Protein AF-0000000085000271 (afdb_homodimer)

Structure (mmCIF, N/CA/C/O backbone):
data_AF-0000000085000271-model_v1
#
loop_
_entity.id
_entity.type
_entity.pdbx_description
1 polymer 'Nitroreductase domain-containing protein'
#
loop_
_atom_site.group_PDB
_atom_site.id
_atom_site.type_symbol
_atom_site.label_atom_id
_atom_site.label_alt_id
_atom_site.label_comp_id
_atom_site.label_asym_id
_atom_site.label_entity_id
_atom_site.label_seq_id
_atom_site.pdbx_PDB_ins_code
_atom_site.Cartn_x
_atom_site.Cartn_y
_atom_site.Cartn_z
_atom_site.occupancy
_atom_site.B_iso_or_equiv
_atom_site.auth_seq_id
_atom_site.auth_comp_id
_atom_site.auth_asym_id
_atom_site.auth_atom_id
_atom_site.pdbx_PDB_model_num
ATOM 1 N N . MET A 1 1 ? -2.078 -5.023 19.906 1 96.06 1 MET A N 1
ATOM 2 C CA . MET A 1 1 ? -3.238 -5.473 19.141 1 96.06 1 MET A CA 1
ATOM 3 C C . MET A 1 1 ? -2.84 -6.52 18.109 1 96.06 1 MET A C 1
ATOM 5 O O . MET A 1 1 ? -1.79 -6.406 17.469 1 96.06 1 MET A O 1
ATOM 9 N N . GLU A 1 2 ? -3.699 -7.488 17.891 1 97.56 2 GLU A N 1
ATOM 10 C CA . GLU A 1 2 ? -3.424 -8.5 16.859 1 97.56 2 GLU A CA 1
ATOM 11 C C . GLU A 1 2 ? -3.604 -7.93 15.461 1 97.56 2 GLU A C 1
ATOM 13 O O . GLU A 1 2 ? -4.457 -7.066 15.242 1 97.56 2 GLU A O 1
ATOM 18 N N . ILE A 1 3 ? -2.822 -8.453 14.523 1 97.56 3 ILE A N 1
ATOM 19 C CA . ILE A 1 3 ? -2.801 -7.93 13.164 1 97.56 3 ILE A CA 1
ATOM 20 C C . ILE A 1 3 ? -4.188 -8.062 12.531 1 97.56 3 ILE A C 1
ATOM 22 O O . ILE A 1 3 ? -4.66 -7.141 11.867 1 97.56 3 ILE A O 1
ATOM 26 N N . ALA A 1 4 ? -4.879 -9.227 12.672 1 97.06 4 ALA A N 1
ATOM 27 C CA . ALA A 1 4 ? -6.211 -9.406 12.102 1 97.06 4 ALA A CA 1
ATOM 28 C C . ALA A 1 4 ? -7.188 -8.367 12.648 1 97.06 4 ALA A C 1
ATOM 30 O O . ALA A 1 4 ? -8.016 -7.836 11.906 1 97.06 4 ALA A O 1
ATOM 31 N N . GLN A 1 5 ? -7.074 -8.086 13.883 1 97.31 5 GLN A N 1
ATOM 32 C CA . GLN A 1 5 ? -7.918 -7.074 14.516 1 97.31 5 GLN A CA 1
ATOM 33 C C . GLN A 1 5 ? -7.598 -5.68 13.984 1 97.31 5 GLN A C 1
ATOM 35 O O . GLN A 1 5 ? -8.5 -4.891 13.711 1 97.31 5 GLN A O 1
ATOM 40 N N . ALA A 1 6 ? -6.316 -5.359 13.891 1 97.81 6 ALA A N 1
ATOM 41 C CA . ALA A 1 6 ? -5.891 -4.051 13.406 1 97.81 6 ALA A CA 1
ATOM 42 C C . ALA A 1 6 ? -6.398 -3.799 11.992 1 97.81 6 ALA A C 1
ATOM 44 O O . ALA A 1 6 ? -6.918 -2.719 11.695 1 97.81 6 ALA A O 1
ATOM 45 N N . ILE A 1 7 ? -6.266 -4.812 11.109 1 98 7 ILE A N 1
ATOM 46 C CA . ILE A 1 7 ? -6.676 -4.699 9.711 1 98 7 ILE A CA 1
ATOM 47 C C . ILE A 1 7 ? -8.188 -4.477 9.641 1 98 7 ILE A C 1
ATOM 49 O O . ILE A 1 7 ? -8.656 -3.645 8.859 1 98 7 ILE A O 1
ATOM 53 N N . LYS A 1 8 ? -8.93 -5.145 10.43 1 95.62 8 LYS A N 1
ATOM 54 C CA . LYS A 1 8 ? -10.383 -5.016 10.43 1 95.62 8 LYS A CA 1
ATOM 55 C C . LYS A 1 8 ? -10.812 -3.678 11.031 1 95.62 8 LYS A C 1
ATOM 57 O O . LYS A 1 8 ? -11.789 -3.076 10.57 1 95.62 8 LYS A O 1
ATOM 62 N N . LYS A 1 9 ? -10.094 -3.225 12.008 1 95.69 9 LYS A N 1
ATOM 63 C CA . LYS A 1 9 ? -10.461 -2.029 12.758 1 95.69 9 LYS A CA 1
ATOM 64 C C . LYS A 1 9 ? -10.078 -0.763 12 1 95.69 9 LYS A C 1
ATOM 66 O O . LYS A 1 9 ? -10.734 0.273 12.141 1 95.69 9 LYS A O 1
ATOM 71 N N . ARG A 1 10 ? -9 -0.787 11.234 1 96.5 10 ARG A N 1
ATOM 72 C CA . ARG A 1 10 ? -8.531 0.4 10.531 1 96.5 10 ARG A CA 1
ATOM 73 C C . ARG A 1 10 ? -9.57 0.896 9.531 1 96.5 10 ARG A C 1
ATOM 75 O O . ARG A 1 10 ? -9.891 0.2 8.562 1 96.5 10 ARG A O 1
ATOM 82 N N . ARG A 1 11 ? -10.078 2.039 9.75 1 96.12 11 ARG A N 1
ATOM 83 C CA . ARG A 1 11 ? -10.992 2.773 8.883 1 96.12 11 ARG A CA 1
ATOM 84 C C . ARG A 1 11 ? -10.633 4.254 8.836 1 96.12 11 ARG A C 1
ATOM 86 O O . ARG A 1 11 ? -10.094 4.797 9.805 1 96.12 11 ARG A O 1
ATOM 93 N N . THR A 1 12 ? -10.945 4.824 7.703 1 96.88 12 THR A N 1
ATOM 94 C CA . THR A 1 12 ? -10.664 6.25 7.566 1 96.88 12 THR A CA 1
ATOM 95 C C . THR A 1 12 ? -11.531 7.062 8.531 1 96.88 12 THR A C 1
ATOM 97 O O . THR A 1 12 ? -12.742 6.875 8.594 1 96.88 12 THR A O 1
ATOM 100 N N . ILE A 1 13 ? -10.898 7.906 9.312 1 95.69 13 ILE A N 1
ATOM 101 C CA . ILE A 1 13 ? -11.578 8.867 10.18 1 95.69 13 ILE A CA 1
ATOM 102 C C . ILE A 1 13 ? -11.805 10.172 9.422 1 95.69 13 ILE A C 1
ATOM 104 O O . ILE A 1 13 ? -10.875 10.719 8.82 1 95.69 13 ILE A O 1
ATOM 108 N N . HIS A 1 14 ? -13 10.711 9.492 1 94 14 HIS A N 1
ATOM 109 C CA . HIS A 1 14 ? -13.312 11.891 8.703 1 94 14 HIS A CA 1
ATOM 110 C C . HIS A 1 14 ? -13.492 13.117 9.594 1 94 14 HIS A C 1
ATOM 112 O O . HIS A 1 14 ? -13.336 14.25 9.133 1 94 14 HIS A O 1
ATOM 118 N N . ILE A 1 15 ? -13.883 12.859 10.828 1 95.5 15 ILE A N 1
ATOM 119 C CA . ILE A 1 15 ? -14.102 13.938 11.789 1 95.5 15 ILE A CA 1
ATOM 120 C C . ILE A 1 15 ? -13.188 13.75 12.992 1 95.5 15 ILE A C 1
ATOM 122 O O . ILE A 1 15 ? -13.32 12.766 13.734 1 95.5 15 ILE A O 1
ATOM 126 N N . PHE A 1 16 ? -12.328 14.711 13.242 1 97.31 16 PHE A N 1
ATOM 127 C CA . PHE A 1 16 ? -11.328 14.609 14.297 1 97.31 16 PHE A CA 1
ATOM 128 C C . PHE A 1 16 ? -11.688 15.508 15.477 1 97.31 16 PHE A C 1
ATOM 130 O O . PHE A 1 16 ? -12.273 16.578 15.289 1 97.31 16 PHE A O 1
ATOM 137 N N . SER A 1 17 ? -11.406 15 16.641 1 96.44 17 SER A N 1
ATOM 138 C CA . SER A 1 17 ? -11.383 15.891 17.797 1 96.44 17 SER A CA 1
ATOM 139 C C . SER A 1 17 ? -10.086 16.688 17.844 1 96.44 17 SER A C 1
ATOM 141 O O . SER A 1 17 ? -9.18 16.469 17.047 1 96.44 17 SER A O 1
ATOM 143 N N . ASN A 1 18 ? -10.016 17.594 18.797 1 95.75 18 ASN A N 1
ATOM 144 C CA . ASN A 1 18 ? -8.805 18.391 18.938 1 95.75 18 ASN A CA 1
ATOM 145 C C . ASN A 1 18 ? -7.855 17.812 19.984 1 95.75 18 ASN A C 1
ATOM 147 O O . ASN A 1 18 ? -6.902 18.469 20.391 1 95.75 18 ASN A O 1
ATOM 151 N N . LYS A 1 19 ? -8.141 16.594 20.375 1 97.19 19 LYS A N 1
ATOM 152 C CA . LYS A 1 19 ? -7.277 15.938 21.359 1 97.19 19 LYS A CA 1
ATOM 153 C C . LYS A 1 19 ? -5.918 15.594 20.75 1 97.19 19 LYS A C 1
ATOM 155 O O . LYS A 1 19 ? -5.844 15.078 19.641 1 97.19 19 LYS A O 1
ATOM 160 N N . SER A 1 20 ? -4.871 15.898 21.484 1 97.75 20 SER A N 1
ATOM 161 C CA . SER A 1 20 ? -3.516 15.648 21 1 97.75 20 SER A CA 1
ATOM 162 C C . SER A 1 20 ? -3.156 14.172 21.078 1 97.75 20 SER A C 1
ATOM 164 O O . SER A 1 20 ? -3.545 13.492 22.031 1 97.75 20 SER A O 1
ATOM 166 N N . VAL A 1 21 ? -2.43 13.695 20.141 1 98.5 21 VAL A N 1
ATOM 167 C CA . VAL A 1 21 ? -1.847 12.359 20.141 1 98.5 21 VAL A CA 1
ATOM 168 C C . VAL A 1 21 ? -0.418 12.422 20.672 1 98.5 21 VAL A C 1
ATOM 170 O O . VAL A 1 21 ? 0.368 13.281 20.266 1 98.5 21 VAL A O 1
ATOM 173 N N . PRO A 1 22 ? -0.071 11.562 21.562 1 97.44 22 PRO A N 1
ATOM 174 C CA . PRO A 1 22 ? 1.297 11.555 22.094 1 97.44 22 PRO A CA 1
ATOM 175 C C . PRO A 1 22 ? 2.35 11.414 21 1 97.44 22 PRO A C 1
ATOM 177 O O . PRO A 1 22 ? 2.146 10.672 20.031 1 97.44 22 PRO A O 1
ATOM 180 N N . ARG A 1 23 ? 3.449 12.109 21.203 1 95.88 23 ARG A N 1
ATOM 181 C CA . ARG A 1 23 ? 4.547 12.102 20.25 1 95.88 23 ARG A CA 1
ATOM 182 C C . ARG A 1 23 ? 5.051 10.68 20 1 95.88 23 ARG A C 1
ATOM 184 O O . ARG A 1 23 ? 5.398 10.328 18.875 1 95.88 23 ARG A O 1
ATOM 191 N N . GLU 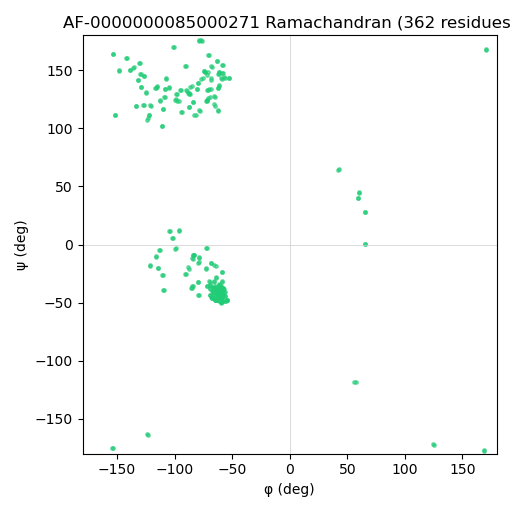A 1 24 ? 5.098 9.875 21.016 1 97.38 24 GLU A N 1
ATOM 192 C CA . GLU A 1 24 ? 5.617 8.516 20.906 1 97.38 24 GLU A CA 1
ATOM 193 C C . GLU A 1 24 ? 4.793 7.676 19.938 1 97.38 24 GLU A C 1
ATOM 195 O O . GLU A 1 24 ? 5.328 6.797 19.266 1 97.38 24 GLU A O 1
ATOM 200 N N . VAL A 1 25 ? 3.506 7.93 19.891 1 98.31 25 VAL A N 1
ATOM 201 C CA . VAL A 1 25 ? 2.613 7.203 18.984 1 98.31 25 VAL A CA 1
ATOM 202 C C . VAL A 1 25 ? 2.965 7.527 17.531 1 98.31 25 VAL A C 1
ATOM 204 O O . VAL A 1 25 ? 2.998 6.633 16.688 1 98.31 25 VAL A O 1
ATOM 207 N N . ILE A 1 26 ? 3.291 8.781 17.266 1 98.38 26 ILE A N 1
ATOM 208 C CA . ILE A 1 26 ? 3.658 9.219 15.922 1 98.38 26 ILE A CA 1
ATOM 209 C C . ILE A 1 26 ? 4.992 8.594 15.523 1 98.38 26 ILE A C 1
ATOM 211 O O . ILE A 1 26 ? 5.129 8.055 14.43 1 98.38 26 ILE A O 1
ATOM 215 N N . GLU A 1 27 ? 5.902 8.641 16.406 1 97.25 27 GLU A N 1
ATOM 216 C CA . GLU A 1 27 ? 7.219 8.07 16.125 1 97.25 27 GLU A CA 1
ATOM 217 C C . GLU A 1 27 ? 7.129 6.574 15.836 1 97.25 27 GLU A C 1
ATOM 219 O O . GLU A 1 27 ? 7.762 6.074 14.906 1 97.25 27 GLU A O 1
ATOM 224 N N . LYS A 1 28 ? 6.371 5.91 16.703 1 98.06 28 LYS A N 1
ATOM 225 C CA . LYS A 1 28 ? 6.145 4.48 16.516 1 98.06 28 LYS A CA 1
ATOM 226 C C . LYS A 1 28 ? 5.535 4.199 15.141 1 98.06 28 LYS A C 1
ATOM 228 O O . LYS A 1 28 ? 5.91 3.232 14.477 1 98.06 28 LYS A O 1
ATOM 233 N N . SER A 1 29 ? 4.629 5.012 14.734 1 98.81 29 SER A N 1
ATOM 234 C CA . SER A 1 29 ? 3.963 4.793 13.453 1 98.81 29 SER A CA 1
ATOM 235 C C . SER A 1 29 ? 4.918 5.031 12.289 1 98.81 29 SER A C 1
ATOM 237 O O . SER A 1 29 ? 4.816 4.367 11.258 1 98.81 29 SER A O 1
ATOM 239 N N . ILE A 1 30 ? 5.859 6.008 12.406 1 98.88 30 ILE A N 1
ATOM 240 C CA . ILE A 1 30 ? 6.855 6.266 11.375 1 98.88 30 ILE A CA 1
ATOM 241 C C . ILE A 1 30 ? 7.812 5.078 11.273 1 98.88 30 ILE A C 1
ATOM 243 O O . ILE A 1 30 ? 8.219 4.691 10.172 1 98.88 30 ILE A O 1
ATOM 247 N N . VAL A 1 31 ? 8.172 4.531 12.398 1 98.62 31 VAL A N 1
ATOM 248 C CA . VAL A 1 31 ? 9.016 3.34 12.406 1 98.62 31 VAL A CA 1
ATOM 249 C C . VAL A 1 31 ? 8.32 2.203 11.664 1 98.62 31 VAL A C 1
ATOM 251 O O . VAL A 1 31 ? 8.945 1.493 10.875 1 98.62 31 VAL A O 1
ATOM 254 N N . ALA A 1 32 ? 7.051 2.027 11.898 1 98.81 32 ALA A N 1
ATOM 255 C CA . ALA A 1 32 ? 6.27 1.004 11.203 1 98.81 32 ALA A CA 1
ATOM 256 C C . ALA A 1 32 ? 6.25 1.256 9.703 1 98.81 32 ALA A C 1
ATOM 258 O O . ALA A 1 32 ? 6.422 0.327 8.906 1 98.81 32 ALA A O 1
ATOM 259 N N . ALA A 1 33 ? 6.055 2.52 9.289 1 98.88 33 ALA A N 1
ATOM 260 C CA . ALA A 1 33 ? 6.059 2.893 7.879 1 98.88 33 ALA A CA 1
ATOM 261 C C . ALA A 1 33 ? 7.379 2.51 7.215 1 98.88 33 ALA A C 1
ATOM 263 O O . ALA A 1 33 ? 7.395 2.016 6.086 1 98.88 33 ALA A O 1
ATOM 264 N N . ASN A 1 34 ? 8.43 2.656 7.938 1 98.69 34 ASN A N 1
ATOM 265 C CA . ASN A 1 34 ? 9.781 2.465 7.438 1 98.69 34 ASN A CA 1
ATOM 266 C C . ASN A 1 34 ? 10.094 0.987 7.203 1 98.69 34 ASN A C 1
ATOM 268 O O . ASN A 1 34 ? 11.18 0.64 6.746 1 98.69 34 ASN A O 1
ATOM 272 N N . GLN A 1 35 ? 9.164 0.09 7.52 1 98.06 35 GLN A N 1
ATOM 273 C CA . GLN A 1 35 ? 9.352 -1.346 7.336 1 98.06 35 GLN A CA 1
ATOM 274 C C . GLN A 1 35 ? 8.617 -1.836 6.086 1 98.06 35 GLN A C 1
ATOM 276 O O . GLN A 1 35 ? 8.562 -3.041 5.828 1 98.06 35 GLN A O 1
ATOM 281 N N . ALA A 1 36 ? 8.039 -0.928 5.312 1 98.44 36 ALA A N 1
ATOM 282 C CA . ALA A 1 36 ? 7.262 -1.31 4.133 1 98.44 36 ALA A CA 1
ATOM 283 C C . ALA A 1 36 ? 8.133 -2.051 3.123 1 98.44 36 ALA A C 1
ATOM 285 O O . ALA A 1 36 ? 9.352 -1.87 3.092 1 98.44 36 ALA A O 1
ATOM 286 N N . PRO A 1 37 ? 7.512 -2.996 2.359 1 97.38 37 PRO A N 1
ATOM 287 C CA . PRO A 1 37 ? 8.258 -3.559 1.233 1 97.38 37 PRO A CA 1
ATOM 288 C C . PRO A 1 37 ? 8.703 -2.496 0.231 1 97.38 37 PRO A C 1
ATOM 290 O O . PRO A 1 37 ? 8.023 -1.48 0.061 1 97.38 37 PRO A O 1
ATOM 293 N N . CYS A 1 38 ? 9.836 -2.754 -0.354 1 95.31 38 CYS A N 1
ATOM 294 C CA . CYS A 1 38 ? 10.391 -1.807 -1.313 1 95.31 38 CYS A CA 1
ATOM 295 C C . CYS A 1 38 ? 11.25 -2.521 -2.35 1 95.31 38 CYS A C 1
ATOM 297 O O . CYS A 1 38 ? 12.352 -2.982 -2.039 1 95.31 38 CYS A O 1
ATOM 299 N N . HIS A 1 39 ? 10.695 -2.504 -3.549 1 91.06 39 HIS A N 1
ATOM 300 C CA . HIS A 1 39 ? 11.469 -3.043 -4.656 1 91.06 39 HIS A CA 1
ATOM 301 C C . HIS A 1 39 ? 12.766 -2.258 -4.859 1 91.06 39 HIS A C 1
ATOM 303 O O . HIS A 1 39 ? 12.766 -1.026 -4.781 1 91.06 39 HIS A O 1
ATOM 309 N N . ARG A 1 40 ? 13.883 -2.887 -5.082 1 90.88 40 ARG A N 1
ATOM 310 C CA . ARG A 1 40 ? 15.195 -2.312 -5.359 1 90.88 40 ARG A CA 1
ATOM 311 C C . ARG A 1 40 ? 15.719 -1.542 -4.148 1 90.88 40 ARG A C 1
ATOM 313 O O . ARG A 1 40 ? 16.75 -0.877 -4.234 1 90.88 40 ARG A O 1
ATOM 320 N N . ARG A 1 41 ? 14.977 -1.475 -3.02 1 93.69 41 ARG A N 1
ATOM 321 C CA . ARG A 1 41 ? 15.383 -0.868 -1.759 1 93.69 41 ARG A CA 1
ATOM 322 C C . ARG A 1 41 ? 15.711 0.61 -1.942 1 93.69 41 ARG A C 1
ATOM 324 O O . ARG A 1 41 ? 16.734 1.092 -1.446 1 93.69 41 ARG A O 1
ATOM 331 N N . THR A 1 42 ? 14.883 1.271 -2.76 1 95.94 42 THR A N 1
ATOM 332 C CA . THR A 1 42 ? 15.031 2.703 -2.988 1 95.94 42 THR A CA 1
ATOM 333 C C . THR A 1 42 ? 14.586 3.494 -1.762 1 95.94 42 THR A C 1
ATOM 335 O O . THR A 1 42 ? 14.953 4.66 -1.6 1 95.94 42 THR A O 1
ATOM 338 N N . PHE A 1 43 ? 13.797 2.955 -0.883 1 98.06 43 PHE A N 1
ATOM 339 C CA . PHE A 1 43 ? 13.234 3.568 0.315 1 98.06 43 PHE A CA 1
ATOM 340 C C . PHE A 1 43 ? 12.758 4.984 0.023 1 98.06 43 PHE A C 1
ATOM 342 O O . PHE A 1 43 ? 13.227 5.945 0.639 1 98.06 43 PHE A O 1
ATOM 349 N N . PRO A 1 44 ? 11.734 5.082 -0.843 1 98.75 44 PRO A N 1
ATOM 350 C CA . PRO A 1 44 ? 11.398 6.371 -1.458 1 98.75 44 PRO A CA 1
ATOM 351 C C . PRO A 1 44 ? 10.516 7.238 -0.562 1 98.75 44 PRO A C 1
ATOM 353 O O . PRO A 1 44 ? 10.281 8.414 -0.869 1 98.75 44 PRO A O 1
ATOM 356 N N . TRP A 1 45 ? 9.992 6.801 0.516 1 98.88 45 TRP A N 1
ATOM 357 C CA . TRP A 1 45 ? 8.992 7.504 1.318 1 98.88 45 TRP A CA 1
ATOM 358 C C . TRP A 1 45 ? 9.656 8.562 2.193 1 98.88 45 TRP A C 1
ATOM 360 O O . TRP A 1 45 ? 10.734 8.344 2.748 1 98.88 45 TRP A O 1
ATOM 370 N N . ARG A 1 46 ? 9.008 9.742 2.283 1 98.88 46 ARG A N 1
ATOM 371 C CA . ARG A 1 46 ? 9.297 10.805 3.242 1 98.88 46 ARG A CA 1
ATOM 372 C C . ARG A 1 46 ? 8.023 11.258 3.951 1 98.88 46 ARG A C 1
ATOM 374 O O . ARG A 1 46 ? 6.941 11.242 3.367 1 98.88 46 ARG A O 1
ATOM 381 N N . PHE A 1 47 ? 8.164 11.625 5.164 1 98.94 47 PHE A N 1
ATOM 382 C CA . PHE A 1 47 ? 7.059 12.156 5.957 1 98.94 47 PHE A CA 1
ATOM 383 C C . PHE A 1 47 ? 7.43 13.5 6.574 1 98.94 47 PHE A C 1
ATOM 385 O O . PHE A 1 47 ? 8.398 13.594 7.332 1 98.94 47 PHE A O 1
ATOM 392 N N . THR A 1 48 ? 6.707 14.5 6.254 1 98.88 48 THR A N 1
ATOM 393 C CA . THR A 1 48 ? 6.883 15.836 6.828 1 98.88 48 THR A CA 1
ATOM 394 C C . THR A 1 48 ? 5.719 16.188 7.746 1 98.88 48 THR A C 1
ATOM 396 O O . THR A 1 48 ? 4.57 16.266 7.301 1 98.88 48 THR A O 1
ATOM 399 N N . ASN A 1 49 ? 5.969 16.375 8.969 1 98.69 49 ASN A N 1
ATOM 400 C CA . ASN A 1 49 ? 4.961 16.812 9.93 1 98.69 49 ASN A CA 1
ATOM 401 C C . ASN A 1 49 ? 4.789 18.328 9.922 1 98.69 49 ASN A C 1
ATOM 403 O O . ASN A 1 49 ? 5.742 19.062 10.188 1 98.69 49 ASN A O 1
ATOM 407 N N . ILE A 1 50 ? 3.613 18.75 9.672 1 98.62 50 ILE A N 1
ATOM 408 C CA . ILE A 1 50 ? 3.33 20.172 9.477 1 98.62 50 ILE A CA 1
ATOM 409 C C . ILE A 1 50 ? 2.766 20.766 10.766 1 98.62 50 ILE A C 1
ATOM 411 O O . ILE A 1 50 ? 1.746 20.297 11.281 1 98.62 50 ILE A O 1
ATOM 415 N N . GLY A 1 51 ? 3.369 21.828 11.297 1 97.75 51 GLY A N 1
ATOM 416 C CA . GLY A 1 51 ? 2.908 22.5 12.5 1 97.75 51 GLY A CA 1
ATOM 417 C C . GLY A 1 51 ? 1.693 23.391 12.266 1 97.75 51 GLY A C 1
ATOM 418 O O . GLY A 1 51 ? 1.276 23.578 11.117 1 97.75 51 GLY A O 1
ATOM 419 N N . MET A 1 52 ? 1.208 23.938 13.383 1 97.5 52 MET A N 1
ATOM 420 C CA . MET A 1 52 ? -0.078 24.641 13.352 1 97.5 52 MET A CA 1
ATOM 421 C C . MET A 1 52 ? 0.002 25.891 12.492 1 97.5 52 MET A C 1
ATOM 423 O O . MET A 1 52 ? -0.943 26.219 11.773 1 97.5 52 MET A O 1
ATOM 427 N N . LYS A 1 53 ? 1.05 26.625 12.555 1 98 53 LYS A N 1
ATOM 428 C CA . LYS A 1 53 ? 1.186 27.844 11.758 1 98 53 LYS A CA 1
ATOM 429 C C . LYS A 1 53 ? 1.086 27.531 10.266 1 98 53 LYS A C 1
ATOM 431 O O . LYS A 1 53 ? 0.377 28.234 9.531 1 98 53 LYS A O 1
ATOM 436 N N . LYS A 1 54 ? 1.805 26.562 9.836 1 98.56 54 LYS A N 1
ATOM 437 C CA . LYS A 1 54 ? 1.788 26.188 8.422 1 98.56 54 LYS A CA 1
ATOM 438 C C . LYS A 1 54 ? 0.46 25.547 8.039 1 98.56 54 LYS A C 1
ATOM 440 O O . LYS A 1 54 ? -0.004 25.688 6.906 1 98.56 54 LYS A O 1
ATOM 445 N N . ARG A 1 55 ? -0.156 24.859 8.977 1 98.44 55 ARG A N 1
ATOM 446 C CA . ARG A 1 55 ? -1.478 24.297 8.711 1 98.44 55 ARG A CA 1
ATOM 447 C C . ARG A 1 55 ? -2.496 25.406 8.438 1 98.44 55 ARG A C 1
ATOM 449 O O . ARG A 1 55 ? -3.381 25.234 7.594 1 98.44 55 ARG A O 1
ATOM 456 N N . GLU A 1 56 ? -2.357 26.469 9.156 1 98.19 56 GLU A N 1
ATOM 457 C CA . GLU A 1 56 ? -3.234 27.609 8.922 1 98.19 56 GLU A CA 1
ATOM 458 C C . GLU A 1 56 ? -3.057 28.156 7.504 1 98.19 56 GLU A C 1
ATOM 460 O O . GLU A 1 56 ? -4.031 28.531 6.852 1 98.19 56 GLU A O 1
ATOM 465 N N . LEU A 1 57 ? -1.803 28.203 7.078 1 98.5 57 LEU A N 1
ATOM 466 C CA . LEU A 1 57 ? -1.537 28.656 5.715 1 98.5 57 LEU A CA 1
ATOM 467 C C . LEU A 1 57 ? -2.156 27.703 4.699 1 98.5 57 LEU A C 1
ATOM 469 O O . LEU A 1 57 ? -2.723 28.125 3.695 1 98.5 57 LEU A O 1
ATOM 473 N N . LEU A 1 58 ? -2.057 26.422 4.957 1 98.56 58 LEU A N 1
ATOM 474 C CA . LEU A 1 58 ? -2.65 25.438 4.066 1 98.56 58 LEU A CA 1
ATOM 475 C C . LEU A 1 58 ? -4.172 25.547 4.066 1 98.56 58 LEU A C 1
ATOM 477 O O . LEU A 1 58 ? -4.812 25.359 3.029 1 98.56 58 LEU A O 1
ATOM 481 N N . TYR A 1 59 ? -4.73 25.828 5.23 1 98.12 59 TYR A N 1
ATOM 482 C CA . TYR A 1 59 ? -6.164 26.062 5.348 1 98.12 59 TYR A CA 1
ATOM 483 C C . TYR A 1 59 ? -6.605 27.203 4.445 1 98.12 59 TYR A C 1
ATOM 485 O O . TYR A 1 59 ? -7.551 27.062 3.666 1 98.12 59 TYR A O 1
ATOM 493 N N . GLN A 1 60 ? -5.902 28.25 4.527 1 97.56 60 GLN A N 1
ATOM 494 C CA . GLN A 1 60 ? -6.223 29.406 3.689 1 97.56 60 GLN A CA 1
ATOM 495 C C . GLN A 1 60 ? -6.09 29.062 2.209 1 97.56 60 GLN A C 1
ATOM 497 O O . GLN A 1 60 ? -6.91 29.484 1.393 1 97.56 60 GLN A O 1
ATOM 502 N N . LEU A 1 61 ? -5.031 28.359 1.903 1 98.06 61 LEU A N 1
ATOM 503 C CA . LEU A 1 61 ? -4.836 27.922 0.525 1 98.06 61 LEU A CA 1
ATOM 504 C C . LEU A 1 61 ? -6.016 27.078 0.047 1 98.06 61 LEU A C 1
ATOM 506 O O . LEU A 1 61 ? -6.488 27.25 -1.08 1 98.06 61 LEU A O 1
ATOM 510 N N . GLN A 1 62 ? -6.473 26.172 0.91 1 97.75 62 GLN A N 1
ATOM 511 C CA . GLN A 1 62 ? -7.617 25.328 0.561 1 97.75 62 GLN A CA 1
ATOM 512 C C . GLN A 1 62 ? -8.852 26.188 0.262 1 97.75 62 GLN A C 1
ATOM 514 O O . GLN A 1 62 ? -9.594 25.891 -0.675 1 97.75 62 GLN A O 1
ATOM 519 N N . LEU A 1 63 ? -9.094 27.203 1.065 1 96.88 63 LEU A N 1
ATOM 520 C CA . LEU A 1 63 ? -10.227 28.094 0.841 1 96.88 63 LEU A CA 1
ATOM 521 C C . LEU A 1 63 ? -10.125 28.781 -0.522 1 96.88 63 LEU A C 1
ATOM 523 O O . LEU A 1 63 ? -11.117 28.859 -1.255 1 96.88 63 LEU A O 1
ATOM 527 N N . THR A 1 64 ? -8.969 29.234 -0.819 1 96.5 64 THR A N 1
ATOM 528 C CA . THR A 1 64 ? -8.734 29.906 -2.092 1 96.5 64 THR A CA 1
ATOM 529 C C . THR A 1 64 ? -8.969 28.953 -3.26 1 96.5 64 THR A C 1
ATOM 531 O O . THR A 1 64 ? -9.617 29.312 -4.246 1 96.5 64 THR A O 1
ATOM 534 N N . LEU A 1 65 ? -8.445 27.734 -3.162 1 96.25 65 LEU A N 1
ATOM 535 C CA . LEU A 1 65 ? -8.547 26.75 -4.234 1 96.25 65 LEU A CA 1
ATOM 536 C C . LEU A 1 65 ? -10 26.328 -4.445 1 96.25 65 LEU A C 1
ATOM 538 O O . LEU A 1 65 ? -10.422 26.094 -5.582 1 96.25 65 LEU A O 1
ATOM 542 N N . LYS A 1 66 ? -10.703 26.234 -3.373 1 95.25 66 LYS A N 1
ATOM 543 C CA . LYS A 1 66 ? -12.062 25.703 -3.449 1 95.25 66 LYS A CA 1
ATOM 544 C C . LYS A 1 66 ? -13.055 26.797 -3.822 1 95.25 66 LYS A C 1
ATOM 546 O O . LYS A 1 66 ? -14.016 26.547 -4.555 1 95.25 66 LYS A O 1
ATOM 551 N N . PHE A 1 67 ? -12.844 28.031 -3.336 1 94.38 67 PHE A N 1
ATOM 552 C CA . PHE A 1 67 ? -13.906 29.016 -3.443 1 94.38 67 PHE A CA 1
ATOM 553 C C . PHE A 1 67 ? -13.43 30.234 -4.227 1 94.38 67 PHE A C 1
ATOM 555 O O . PHE A 1 67 ? -14.242 31.016 -4.719 1 94.38 67 PHE A O 1
ATOM 562 N N . GLY A 1 68 ? -12.195 30.344 -4.316 1 92.38 68 GLY A N 1
ATOM 563 C CA . GLY A 1 68 ? -11.688 31.547 -4.934 1 92.38 68 GLY A CA 1
ATOM 564 C C . GLY A 1 68 ? -12.164 32.812 -4.238 1 92.38 68 GLY A C 1
ATOM 565 O O . GLY A 1 68 ? -11.953 33 -3.035 1 92.38 68 GLY A O 1
ATOM 566 N N . GLU A 1 69 ? -12.922 33.625 -5.066 1 90 69 GLU A N 1
ATOM 567 C CA . GLU A 1 69 ? -13.453 34.875 -4.527 1 90 69 GLU A CA 1
ATOM 568 C C . GLU A 1 69 ? -14.914 34.719 -4.121 1 90 69 GLU A C 1
ATOM 570 O O . GLU A 1 69 ? -15.547 35.688 -3.682 1 90 69 GLU A O 1
ATOM 575 N N . LYS A 1 70 ? -15.516 33.656 -4.332 1 90 70 LYS A N 1
ATOM 576 C CA . LYS A 1 70 ? -16.922 33.406 -4.016 1 90 70 LYS A CA 1
ATOM 577 C C . LYS A 1 70 ? -17.141 33.375 -2.506 1 90 70 LYS A C 1
ATOM 579 O O . LYS A 1 70 ? -16.281 32.969 -1.745 1 90 70 LYS A O 1
ATOM 584 N N . PRO A 1 71 ? -18.172 33.875 -2.088 1 92.38 71 PRO A N 1
ATOM 585 C CA . PRO A 1 71 ? -18.5 33.812 -0.66 1 92.38 71 PRO A CA 1
ATOM 586 C C . PRO A 1 71 ? -18.594 32.375 -0.139 1 92.38 71 PRO A C 1
ATOM 588 O O . PRO A 1 71 ? -19.047 31.484 -0.852 1 92.38 71 PRO A O 1
ATOM 591 N N . ILE A 1 72 ? -18.109 32.281 1.045 1 92.62 72 ILE A N 1
ATOM 592 C CA . ILE A 1 72 ? -18.156 30.984 1.717 1 92.62 72 ILE A CA 1
ATOM 593 C C . ILE A 1 72 ? -19.109 31.047 2.898 1 92.62 72 ILE A C 1
ATOM 595 O O . ILE A 1 72 ? -19.016 31.938 3.738 1 92.62 72 ILE A O 1
ATOM 599 N N . ASP A 1 73 ? -20.078 30.109 2.855 1 94.06 73 ASP A N 1
ATOM 600 C CA . ASP A 1 73 ? -21 30.109 3.994 1 94.06 73 ASP A CA 1
ATOM 601 C C . ASP A 1 73 ? -20.297 29.609 5.258 1 94.06 73 ASP A C 1
ATOM 603 O O . ASP A 1 73 ? -19.266 28.953 5.18 1 94.06 73 ASP A O 1
ATOM 607 N N . ASP A 1 74 ? -20.891 29.891 6.383 1 94.31 74 ASP A N 1
ATOM 608 C CA . ASP A 1 74 ? -20.281 29.625 7.684 1 94.31 74 ASP A CA 1
ATOM 609 C C . ASP A 1 74 ? -20.109 28.125 7.914 1 94.31 74 ASP A C 1
ATOM 611 O O . ASP A 1 74 ? -19.125 27.703 8.523 1 94.31 74 ASP A O 1
ATOM 615 N N . SER A 1 75 ? -21 27.422 7.512 1 94 75 SER A N 1
ATOM 616 C CA . SER A 1 75 ? -20.938 25.969 7.715 1 94 75 SER A CA 1
ATOM 617 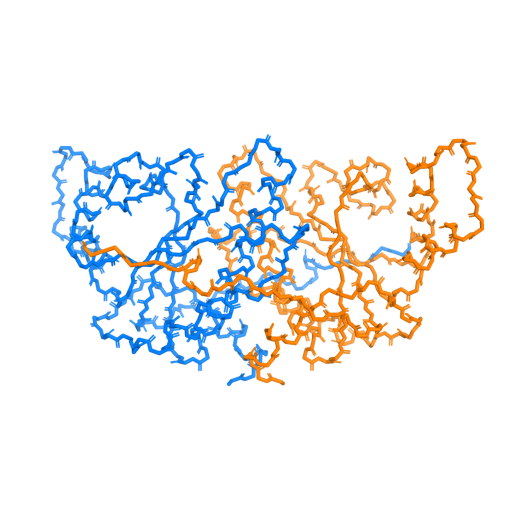C C . SER A 1 75 ? -19.75 25.359 6.969 1 94 75 SER A C 1
ATOM 619 O O . SER A 1 75 ? -19.016 24.562 7.531 1 94 75 SER A O 1
ATOM 621 N N . ASN A 1 76 ? -19.578 25.719 5.711 1 92.44 76 ASN A N 1
ATOM 622 C CA . ASN A 1 76 ? -18.453 25.25 4.906 1 92.44 76 ASN A CA 1
ATOM 623 C C . ASN A 1 76 ? -17.125 25.734 5.473 1 92.44 76 ASN A C 1
ATOM 625 O O . ASN A 1 76 ? -16.156 24.969 5.508 1 92.44 76 ASN A O 1
ATOM 629 N N . LEU A 1 77 ? -17.141 26.906 5.855 1 94.88 77 LEU A N 1
ATOM 630 C CA . LEU A 1 77 ? -15.93 27.484 6.449 1 94.88 77 LEU A CA 1
ATOM 631 C C . LEU A 1 77 ? -15.516 26.688 7.691 1 94.88 77 LEU A C 1
ATOM 633 O O . LEU A 1 77 ? -14.336 26.375 7.859 1 94.88 77 LEU A O 1
ATOM 637 N N . LYS A 1 78 ? -16.422 26.453 8.555 1 95.38 78 LYS A N 1
ATOM 638 C CA . LYS A 1 78 ? -16.141 25.703 9.773 1 95.38 78 LYS A CA 1
ATOM 639 C C . LYS A 1 78 ? -15.664 24.297 9.461 1 95.38 78 LYS A C 1
ATOM 641 O O . LYS A 1 78 ? -14.727 23.797 10.086 1 95.38 78 LYS A O 1
ATOM 646 N N . LYS A 1 79 ? -16.266 23.672 8.539 1 94.62 79 LYS A N 1
ATOM 647 C CA . LYS A 1 79 ? -15.922 22.297 8.156 1 94.62 79 LYS A CA 1
ATOM 648 C C . LYS A 1 79 ? -14.484 22.219 7.656 1 94.62 79 LYS A C 1
ATOM 650 O O . LYS A 1 79 ? -13.727 21.328 8.07 1 94.62 79 LYS A O 1
ATOM 655 N N . ILE A 1 80 ? -14.156 23.094 6.781 1 95.19 80 ILE A N 1
ATOM 656 C CA . ILE A 1 80 ? -12.812 23.094 6.211 1 95.19 80 ILE A CA 1
ATOM 657 C C . ILE A 1 80 ? -11.797 23.453 7.293 1 95.19 80 ILE A C 1
ATOM 659 O O . ILE A 1 80 ? -10.727 22.844 7.375 1 95.19 80 ILE A O 1
ATOM 663 N N . ARG A 1 81 ? -12.133 24.406 8.086 1 96.5 81 ARG A N 1
ATOM 664 C CA . ARG A 1 81 ? -11.25 24.797 9.18 1 96.5 81 ARG A CA 1
ATOM 665 C C . ARG A 1 81 ? -11.008 23.609 10.117 1 96.5 81 ARG A C 1
ATOM 667 O O . ARG A 1 81 ? -9.859 23.328 10.484 1 96.5 81 ARG A O 1
ATOM 674 N N . ASP A 1 82 ? -12.086 22.969 10.531 1 96.31 82 ASP A N 1
ATOM 675 C CA . ASP A 1 82 ? -11.984 21.844 11.445 1 96.31 82 ASP A CA 1
ATOM 676 C C . ASP A 1 82 ? -11.141 20.719 10.844 1 96.31 82 ASP A C 1
ATOM 678 O O . ASP A 1 82 ? -10.391 20.047 11.555 1 96.31 82 ASP A O 1
ATOM 682 N N . LYS A 1 83 ? -11.234 20.516 9.555 1 95.19 83 LYS A N 1
ATOM 683 C CA . LYS A 1 83 ? -10.461 19.5 8.859 1 95.19 83 LYS A CA 1
ATOM 684 C C . LYS A 1 83 ? -8.961 19.781 8.961 1 95.19 83 LYS A C 1
ATOM 686 O O . LYS A 1 83 ? -8.156 18.859 9.07 1 95.19 83 LYS A O 1
ATOM 691 N N . PHE A 1 84 ? -8.602 21.047 8.906 1 97.19 84 PHE A N 1
ATOM 692 C CA . PHE A 1 84 ? -7.188 21.406 8.867 1 97.19 84 PHE A CA 1
ATOM 693 C C . PHE A 1 84 ? -6.633 21.594 10.273 1 97.19 84 PHE A C 1
ATOM 695 O O . PHE A 1 84 ? -5.445 21.359 10.508 1 97.19 84 PHE A O 1
ATOM 702 N N . LEU A 1 85 ? -7.504 21.922 11.219 1 97.31 85 LEU A N 1
ATOM 703 C CA . LEU A 1 85 ? -6.938 22.391 12.477 1 97.31 85 LEU A CA 1
ATOM 704 C C . LEU A 1 85 ? -7.254 21.422 13.609 1 97.31 85 LEU A C 1
ATOM 706 O O . LEU A 1 85 ? -6.598 21.453 14.648 1 97.31 85 LEU A O 1
ATOM 710 N N . ASN A 1 86 ? -8.25 20.578 13.492 1 97.44 86 ASN A N 1
ATOM 711 C CA . ASN A 1 86 ? -8.656 19.703 14.586 1 97.44 86 ASN A CA 1
ATOM 712 C C . ASN A 1 86 ? -7.746 18.484 14.703 1 97.44 86 ASN A C 1
ATOM 714 O O . ASN A 1 86 ? -7.395 18.078 15.812 1 97.44 86 ASN A O 1
ATOM 718 N N . PRO A 1 87 ? -7.375 17.828 13.586 1 98.12 87 PRO A N 1
ATOM 719 C CA . PRO A 1 87 ? -6.492 16.672 13.742 1 98.12 87 PRO A CA 1
ATOM 720 C C . PRO A 1 87 ? -5.238 16.984 14.547 1 98.12 87 PRO A C 1
ATOM 722 O O . PRO A 1 87 ? -4.691 18.078 14.445 1 98.12 87 PRO A O 1
ATOM 725 N N . SER A 1 88 ? -4.82 16.016 15.336 1 98.56 88 SER A N 1
ATOM 726 C CA . SER A 1 88 ? -3.639 16.203 16.172 1 98.56 88 SER A CA 1
ATOM 727 C C . SER A 1 88 ? -2.404 16.5 15.328 1 98.56 88 SER A C 1
ATOM 729 O O . SER A 1 88 ? -1.584 17.344 15.688 1 98.56 88 SER A O 1
ATOM 731 N N . HIS A 1 89 ? -2.223 15.797 14.219 1 98.38 89 HIS A N 1
ATOM 732 C CA . HIS A 1 89 ? -1.076 15.961 13.328 1 98.38 89 HIS A CA 1
ATOM 733 C C . HIS A 1 89 ? -1.507 15.969 11.867 1 98.38 89 HIS A C 1
ATOM 735 O O . HIS A 1 89 ? -2.557 15.422 11.523 1 98.38 89 HIS A O 1
ATOM 741 N N . LEU A 1 90 ? -0.775 16.609 11.078 1 98.5 90 LEU A N 1
ATOM 742 C CA . LEU A 1 90 ? -0.811 16.5 9.625 1 98.5 90 LEU A CA 1
ATOM 743 C C . LEU A 1 90 ? 0.553 16.094 9.07 1 98.5 90 LEU A C 1
ATOM 745 O O . LEU A 1 90 ? 1.519 16.859 9.172 1 98.5 90 LEU A O 1
ATOM 749 N N . LEU A 1 91 ? 0.636 14.898 8.555 1 98.75 91 LEU A N 1
ATOM 750 C CA . LEU A 1 91 ? 1.819 14.461 7.824 1 98.75 91 LEU A CA 1
ATOM 751 C C . LEU A 1 91 ? 1.608 14.594 6.32 1 98.75 91 LEU A C 1
ATOM 753 O O . LEU A 1 91 ? 0.569 14.188 5.793 1 98.75 91 LEU A O 1
ATOM 757 N N . ILE A 1 92 ? 2.531 15.211 5.668 1 98.94 92 ILE A N 1
ATOM 758 C CA . ILE A 1 92 ? 2.586 15.125 4.215 1 98.94 92 ILE A CA 1
ATOM 759 C C . ILE A 1 92 ? 3.52 13.992 3.797 1 98.94 92 ILE A C 1
ATOM 761 O O . ILE A 1 92 ? 4.719 14.031 4.082 1 98.94 92 ILE A O 1
ATOM 765 N N . ALA A 1 93 ? 2.996 12.977 3.186 1 98.94 93 ALA A N 1
ATOM 766 C CA . ALA A 1 93 ? 3.781 11.867 2.643 1 98.94 93 ALA A CA 1
ATOM 767 C C . ALA A 1 93 ? 4.23 12.164 1.215 1 98.94 93 ALA A C 1
ATOM 769 O O . ALA A 1 93 ? 3.426 12.578 0.378 1 98.94 93 ALA A O 1
ATOM 770 N N . THR A 1 94 ? 5.52 11.977 0.947 1 98.94 94 THR A N 1
ATOM 771 C CA . THR A 1 94 ? 6.043 12.219 -0.393 1 98.94 94 THR A CA 1
ATOM 772 C C . THR A 1 94 ? 6.871 11.031 -0.872 1 98.94 94 THR A C 1
ATOM 774 O O . THR A 1 94 ? 7.289 10.195 -0.068 1 98.94 94 THR A O 1
ATOM 777 N N . GLN A 1 95 ? 6.961 10.93 -2.123 1 98.81 95 GLN A N 1
ATOM 778 C CA . GLN A 1 95 ? 7.828 9.969 -2.797 1 98.81 95 GLN A CA 1
ATOM 779 C C . GLN A 1 95 ? 9.016 10.672 -3.459 1 98.81 95 GLN A C 1
ATOM 781 O O . GLN A 1 95 ? 8.844 11.695 -4.117 1 98.81 95 GLN A O 1
ATOM 786 N N . VAL A 1 96 ? 10.195 10.125 -3.266 1 98.75 96 VAL A N 1
ATOM 787 C CA . VAL A 1 96 ? 11.375 10.648 -3.951 1 98.75 96 VAL A CA 1
ATOM 788 C C . VAL A 1 96 ? 11.203 10.5 -5.461 1 98.75 96 VAL A C 1
ATOM 790 O O . VAL A 1 96 ? 10.797 9.445 -5.945 1 98.75 96 VAL A O 1
ATOM 793 N N . CYS A 1 97 ? 11.516 11.539 -6.207 1 98.56 97 CYS A N 1
ATOM 794 C CA . CYS A 1 97 ? 11.305 11.578 -7.652 1 98.56 97 CYS A CA 1
ATOM 795 C C . CYS A 1 97 ? 12.344 10.727 -8.367 1 98.56 97 CYS A C 1
ATOM 797 O O . CYS A 1 97 ? 13.461 10.539 -7.871 1 98.56 97 CYS A O 1
ATOM 799 N N . THR A 1 98 ? 11.984 10.172 -9.477 1 98.12 98 THR A N 1
ATOM 800 C CA . THR A 1 98 ? 12.852 9.445 -10.406 1 98.12 98 THR A CA 1
ATOM 801 C C . THR A 1 98 ? 12.359 9.609 -11.844 1 98.12 98 THR A C 1
ATOM 803 O O . THR A 1 98 ? 11.164 9.781 -12.078 1 98.12 98 THR A O 1
ATOM 806 N N . ASP A 1 99 ? 13.281 9.578 -12.828 1 97.12 99 ASP A N 1
ATOM 807 C CA . ASP A 1 99 ? 12.93 9.688 -14.242 1 97.12 99 ASP A CA 1
ATOM 808 C C . ASP A 1 99 ? 12.523 8.328 -14.812 1 97.12 99 ASP A C 1
ATOM 810 O O . ASP A 1 99 ? 11.969 8.258 -15.914 1 97.12 99 ASP A O 1
ATOM 814 N N . ASN A 1 100 ? 12.789 7.312 -14.078 1 97.25 100 ASN A N 1
ATOM 815 C CA . ASN A 1 100 ? 12.406 5.965 -14.477 1 97.25 100 ASN A CA 1
ATOM 816 C C . ASN A 1 100 ? 10.945 5.676 -14.141 1 97.25 100 ASN A C 1
ATOM 818 O O . ASN A 1 100 ? 10.602 5.465 -12.977 1 97.25 100 ASN A O 1
ATOM 822 N N . GLN A 1 101 ? 10.133 5.555 -15.195 1 95.62 101 GLN A N 1
ATOM 823 C CA . GLN A 1 101 ? 8.688 5.461 -15.008 1 95.62 101 GLN A CA 1
ATOM 824 C C . GLN A 1 101 ? 8.312 4.164 -14.305 1 95.62 101 GLN A C 1
ATOM 826 O O . GLN A 1 101 ? 7.363 4.137 -13.516 1 95.62 101 GLN A O 1
ATOM 831 N N . VAL A 1 102 ? 8.984 3.086 -14.578 1 94.69 102 VAL A N 1
ATOM 832 C CA . VAL A 1 102 ? 8.727 1.813 -13.914 1 94.69 102 VAL A CA 1
ATOM 833 C C . VAL A 1 102 ? 9.055 1.928 -12.43 1 94.69 102 VAL A C 1
ATOM 835 O O . VAL A 1 102 ? 8.25 1.538 -11.57 1 94.69 102 VAL A O 1
ATOM 838 N N . GLN A 1 103 ? 10.211 2.48 -12.164 1 96.75 103 GLN A N 1
ATOM 839 C CA . GLN A 1 103 ? 10.609 2.688 -10.773 1 96.75 103 GLN A CA 1
ATOM 840 C C . GLN A 1 103 ? 9.641 3.629 -10.062 1 96.75 103 GLN A C 1
ATOM 842 O O . GLN A 1 103 ? 9.328 3.428 -8.891 1 96.75 103 GLN A O 1
ATOM 847 N N . LYS A 1 104 ? 9.219 4.672 -10.758 1 97.81 104 LYS A N 1
ATOM 848 C CA . LYS A 1 104 ? 8.297 5.641 -10.172 1 97.81 104 LYS A CA 1
ATOM 849 C C . LYS A 1 104 ? 7.027 4.953 -9.672 1 97.81 104 LYS A C 1
ATOM 851 O O . LYS A 1 104 ? 6.57 5.219 -8.562 1 97.81 104 LYS A O 1
ATOM 856 N N . LEU A 1 105 ? 6.523 4.086 -10.469 1 97.19 105 LEU A N 1
ATOM 857 C CA . LEU A 1 105 ? 5.297 3.381 -10.109 1 97.19 105 LEU A CA 1
ATOM 858 C C . LEU A 1 105 ? 5.539 2.416 -8.953 1 97.19 105 LEU A C 1
ATOM 860 O O . LEU A 1 105 ? 4.73 2.332 -8.031 1 97.19 105 LEU A O 1
ATOM 864 N N . GLU A 1 106 ? 6.605 1.677 -8.969 1 97.69 106 GLU A N 1
ATOM 865 C CA . GLU A 1 106 ? 6.945 0.754 -7.891 1 97.69 106 GLU A CA 1
ATOM 866 C C . GLU A 1 106 ? 7.199 1.501 -6.586 1 97.69 106 GLU A C 1
ATOM 868 O O . GLU A 1 106 ? 6.824 1.027 -5.512 1 97.69 106 GLU A O 1
ATOM 873 N N . ASP A 1 107 ? 7.883 2.643 -6.711 1 98.56 107 ASP A N 1
ATOM 874 C CA . ASP A 1 107 ? 8.102 3.488 -5.543 1 98.56 107 ASP A CA 1
ATOM 875 C C . ASP A 1 107 ? 6.777 3.979 -4.965 1 98.56 107 ASP A C 1
ATOM 877 O O . ASP A 1 107 ? 6.625 4.082 -3.746 1 98.56 107 ASP A O 1
ATOM 881 N N . TYR A 1 108 ? 5.871 4.305 -5.844 1 98.62 108 TYR A N 1
ATOM 882 C CA . TYR A 1 108 ? 4.551 4.727 -5.395 1 98.62 108 TYR A CA 1
ATOM 883 C C . TYR A 1 108 ? 3.861 3.619 -4.605 1 98.62 108 TYR A C 1
ATOM 885 O O . TYR A 1 108 ? 3.24 3.879 -3.574 1 98.62 108 TYR A O 1
ATOM 893 N N . ALA A 1 109 ? 3.951 2.408 -5.043 1 98.69 109 ALA A N 1
ATOM 894 C CA . ALA A 1 109 ? 3.412 1.264 -4.312 1 98.69 109 ALA A CA 1
ATOM 895 C C . ALA A 1 109 ? 4.074 1.127 -2.943 1 98.69 109 ALA A C 1
ATOM 897 O O . ALA A 1 109 ? 3.402 0.864 -1.943 1 98.69 109 ALA A O 1
ATOM 898 N N . ALA A 1 110 ? 5.379 1.268 -2.938 1 98.81 110 ALA A N 1
ATOM 899 C CA . ALA A 1 110 ? 6.109 1.198 -1.675 1 98.81 110 ALA A CA 1
ATOM 900 C C . ALA A 1 110 ? 5.617 2.26 -0.696 1 98.81 110 ALA A C 1
ATOM 902 O O . ALA A 1 110 ? 5.422 1.979 0.489 1 98.81 110 ALA A O 1
ATOM 903 N N . CYS A 1 111 ? 5.438 3.465 -1.182 1 98.88 111 CYS A N 1
ATOM 904 C CA . CYS A 1 111 ? 4.926 4.543 -0.344 1 98.88 111 CYS A CA 1
ATOM 905 C C . CYS A 1 111 ? 3.527 4.219 0.17 1 98.88 111 CYS A C 1
ATOM 907 O O . CYS A 1 111 ? 3.207 4.5 1.326 1 98.88 111 CYS A O 1
ATOM 909 N N . ALA A 1 112 ? 2.691 3.639 -0.68 1 98.88 112 ALA A N 1
ATOM 910 C CA . ALA A 1 112 ? 1.354 3.236 -0.256 1 98.88 112 ALA A CA 1
ATOM 911 C C . ALA A 1 112 ? 1.421 2.191 0.854 1 98.88 112 ALA A C 1
ATOM 913 O O . ALA A 1 112 ? 0.677 2.27 1.835 1 98.88 112 ALA A O 1
ATOM 914 N N . CYS A 1 113 ? 2.271 1.229 0.713 1 98.88 113 CYS A N 1
ATOM 915 C CA . CYS A 1 113 ? 2.465 0.222 1.749 1 98.88 113 CYS A CA 1
ATOM 916 C C . CYS A 1 113 ? 2.959 0.857 3.043 1 98.88 113 CYS A C 1
ATOM 918 O O . CYS A 1 113 ? 2.553 0.453 4.133 1 98.88 113 CYS A O 1
ATOM 920 N N . ALA A 1 114 ? 3.879 1.826 2.922 1 98.94 114 ALA A N 1
ATOM 921 C CA . ALA A 1 114 ? 4.379 2.537 4.094 1 98.94 114 ALA A CA 1
ATOM 922 C C . ALA A 1 114 ? 3.25 3.25 4.828 1 98.94 114 ALA A C 1
ATOM 924 O O . ALA A 1 114 ? 3.156 3.18 6.059 1 98.94 114 ALA A O 1
ATOM 925 N N . ILE A 1 115 ? 2.42 3.904 4.086 1 98.94 115 ILE A N 1
ATOM 926 C CA . ILE A 1 115 ? 1.295 4.625 4.672 1 98.94 115 ILE A CA 1
ATOM 927 C C . ILE A 1 115 ? 0.333 3.633 5.324 1 98.94 115 ILE A C 1
ATOM 929 O O . ILE A 1 115 ? -0.23 3.908 6.383 1 98.94 115 ILE A O 1
ATOM 933 N N . GLN A 1 116 ? 0.124 2.508 4.719 1 98.94 116 GLN A N 1
ATOM 934 C CA . GLN A 1 116 ? -0.743 1.493 5.309 1 98.94 116 GLN A CA 1
ATOM 935 C C . GLN A 1 116 ? -0.151 0.952 6.609 1 98.94 116 GLN A C 1
ATOM 937 O O . GLN A 1 116 ? -0.869 0.767 7.594 1 98.94 116 GLN A O 1
ATOM 942 N N . ASN A 1 117 ? 1.17 0.647 6.621 1 98.94 117 ASN A N 1
ATOM 943 C CA . ASN A 1 117 ? 1.83 0.268 7.867 1 98.94 117 ASN A CA 1
ATOM 944 C C . ASN A 1 117 ? 1.626 1.32 8.953 1 98.94 117 ASN A C 1
ATOM 946 O O . ASN A 1 117 ? 1.32 0.985 10.102 1 98.94 117 ASN A O 1
ATOM 950 N N . LEU A 1 118 ? 1.861 2.562 8.562 1 98.94 118 LEU A N 1
ATOM 951 C CA . LEU A 1 118 ? 1.654 3.682 9.477 1 98.94 118 LEU A CA 1
ATOM 952 C C . LEU A 1 118 ? 0.236 3.67 10.039 1 98.94 118 LEU A C 1
ATOM 954 O O . LEU A 1 118 ? 0.044 3.768 11.25 1 98.94 118 LEU A O 1
ATOM 958 N N . SER A 1 119 ? -0.751 3.518 9.203 1 98.81 119 SER A N 1
ATOM 959 C CA . SER A 1 119 ? -2.162 3.521 9.578 1 98.81 119 SER A CA 1
ATOM 960 C C . SER A 1 119 ? -2.482 2.381 10.531 1 98.81 119 SER A C 1
ATOM 962 O O . SER A 1 119 ? -3.213 2.57 11.508 1 98.81 119 SER A O 1
ATOM 964 N N . LEU A 1 120 ? -1.951 1.249 10.266 1 98.81 120 LEU A N 1
ATOM 965 C CA . LEU A 1 120 ? -2.195 0.084 11.109 1 98.81 120 LEU A CA 1
ATOM 966 C C . LEU A 1 120 ? -1.534 0.251 12.477 1 98.81 120 LEU A C 1
ATOM 968 O O . LEU A 1 120 ? -2.082 -0.18 13.492 1 98.81 120 LEU A O 1
ATOM 972 N N . SER A 1 121 ? -0.351 0.841 12.484 1 98.75 121 SER A N 1
ATOM 973 C CA . SER A 1 121 ? 0.312 1.141 13.75 1 98.75 121 SER A CA 1
ATOM 974 C C . SER A 1 121 ? -0.514 2.109 14.586 1 98.75 121 SER A C 1
ATOM 976 O O . SER A 1 121 ? -0.662 1.919 15.797 1 98.75 121 SER A O 1
ATOM 978 N N . LEU A 1 122 ? -1.047 3.139 13.969 1 98.69 122 LEU A N 1
ATOM 979 C CA . LEU A 1 122 ? -1.874 4.121 14.656 1 98.69 122 LEU A CA 1
ATOM 980 C C . LEU A 1 122 ? -3.1 3.463 15.281 1 98.69 122 LEU A C 1
ATOM 982 O O . LEU A 1 122 ? -3.43 3.723 16.438 1 98.69 122 LEU A O 1
ATOM 986 N N . VAL A 1 123 ? -3.709 2.598 14.562 1 97 123 VAL A N 1
ATOM 987 C CA . VAL A 1 123 ? -4.945 1.965 15.016 1 97 123 VAL A CA 1
ATOM 988 C C . VAL A 1 123 ? -4.664 1.113 16.25 1 97 123 VAL A C 1
ATOM 990 O O . VAL A 1 123 ? -5.5 1.024 17.156 1 97 123 VAL A O 1
ATOM 993 N N . ALA A 1 124 ? -3.518 0.504 16.281 1 97.19 124 ALA A N 1
ATOM 994 C CA . ALA A 1 124 ? -3.129 -0.31 17.422 1 97.19 124 ALA A CA 1
ATOM 995 C C . ALA A 1 124 ? -3.113 0.519 18.703 1 97.19 124 ALA A C 1
ATOM 997 O O . ALA A 1 124 ? -3.225 -0.026 19.797 1 97.19 124 ALA A O 1
ATOM 998 N N . ASP A 1 125 ? -2.969 1.829 18.641 1 97.5 125 ASP A N 1
ATOM 999 C CA . ASP A 1 125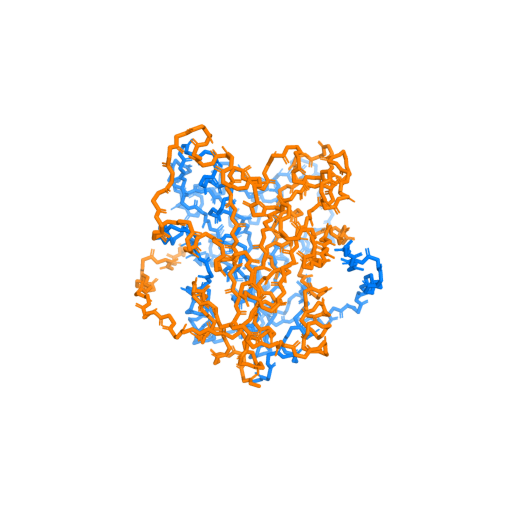 ? -2.973 2.75 19.766 1 97.5 125 ASP A CA 1
ATOM 1000 C C . ASP A 1 125 ? -4.289 3.52 19.844 1 97.5 125 ASP A C 1
ATOM 1002 O O . ASP A 1 125 ? -4.375 4.551 20.516 1 97.5 125 ASP A O 1
ATOM 1006 N N . ASP A 1 126 ? -5.281 3.057 19.047 1 96.94 126 ASP A N 1
ATOM 1007 C CA . ASP A 1 126 ? -6.617 3.643 19 1 96.94 126 ASP A CA 1
ATOM 1008 C C . ASP A 1 126 ? -6.57 5.062 18.438 1 96.94 126 ASP A C 1
ATOM 1010 O O . ASP A 1 126 ? -7.324 5.934 18.875 1 96.94 126 ASP A O 1
ATOM 1014 N N . VAL A 1 127 ? -5.648 5.34 17.641 1 98.31 127 VAL A N 1
ATOM 1015 C CA . VAL A 1 127 ? -5.527 6.602 16.922 1 98.31 127 VAL A CA 1
ATOM 1016 C C . VAL A 1 127 ? -5.914 6.398 15.461 1 98.31 127 VAL A C 1
ATOM 1018 O O . VAL A 1 127 ? -5.539 5.398 14.844 1 98.31 127 VAL A O 1
ATOM 1021 N N . GLY A 1 128 ? -6.719 7.312 14.906 1 97.56 128 GLY A N 1
ATOM 1022 C CA . GLY A 1 128 ? -7.164 7.219 13.523 1 97.56 128 GLY A CA 1
ATOM 1023 C C . GLY A 1 128 ? -6.387 8.125 12.586 1 97.56 128 GLY A C 1
ATOM 1024 O O . GLY A 1 128 ? -5.559 8.922 13.023 1 97.56 128 GLY A O 1
ATOM 1025 N N . CYS A 1 129 ? -6.637 7.902 11.32 1 98 129 CYS A N 1
ATOM 1026 C CA . CYS A 1 129 ? -6.035 8.773 10.32 1 98 129 CYS A CA 1
ATOM 1027 C C . CYS A 1 129 ? -6.883 8.82 9.055 1 98 129 CYS A C 1
ATOM 1029 O O . CYS A 1 129 ? -7.816 8.031 8.898 1 98 129 CYS A O 1
ATOM 1031 N N . LYS A 1 130 ? -6.617 9.789 8.273 1 97.62 130 LYS A N 1
ATOM 1032 C CA . LYS A 1 130 ? -7.207 9.977 6.949 1 97.62 130 LYS A CA 1
ATOM 1033 C C . LYS A 1 130 ? -6.141 10.312 5.914 1 97.62 130 LYS A C 1
ATOM 1035 O O . LYS A 1 130 ? -5.375 11.266 6.09 1 97.62 130 LYS A O 1
ATOM 1040 N N . TRP A 1 131 ? -6.035 9.453 4.918 1 98.56 131 TRP A N 1
ATOM 1041 C CA . TRP A 1 131 ? -5.219 9.734 3.74 1 98.56 131 TRP A CA 1
ATOM 1042 C C . TRP A 1 131 ? -6.02 10.484 2.688 1 98.56 131 TRP A C 1
ATOM 1044 O O . TRP A 1 131 ? -7.051 10 2.217 1 98.56 131 TRP A O 1
ATOM 1054 N N . SER A 1 132 ? -5.559 11.727 2.369 1 96.88 132 SER A N 1
ATOM 1055 C CA . SER A 1 132 ? -6.293 12.555 1.419 1 96.88 132 SER A CA 1
ATOM 1056 C C . SER A 1 132 ? -5.387 13.031 0.287 1 96.88 132 SER A C 1
ATOM 1058 O O . SER A 1 132 ? -4.195 13.266 0.495 1 96.88 132 SER A O 1
ATOM 1060 N N . THR A 1 133 ? -5.996 13.117 -0.857 1 96.06 133 THR A N 1
ATOM 1061 C CA . THR A 1 133 ? -5.375 13.711 -2.031 1 96.06 133 THR A CA 1
ATOM 1062 C C . THR A 1 133 ? -6.23 14.852 -2.578 1 96.06 133 THR A C 1
ATOM 1064 O O . THR A 1 133 ? -7.094 15.383 -1.874 1 96.06 133 THR A O 1
ATOM 1067 N N . GLY A 1 134 ? -6.004 15.258 -3.805 1 93.19 134 GLY A N 1
ATOM 1068 C CA . GLY A 1 134 ? -6.766 16.344 -4.395 1 93.19 134 GLY A CA 1
ATOM 1069 C C . GLY A 1 134 ? -5.895 17.469 -4.902 1 93.19 134 GLY A C 1
ATOM 1070 O O . GLY A 1 134 ? -4.664 17.375 -4.883 1 93.19 134 GLY A O 1
ATOM 1071 N N . LYS A 1 135 ? -6.543 18.547 -5.293 1 95 135 LYS A N 1
ATOM 1072 C CA . LYS A 1 135 ? -5.867 19.672 -5.938 1 95 135 LYS A CA 1
ATOM 1073 C C . LYS A 1 135 ? -4.82 20.297 -5.012 1 95 135 LYS A C 1
ATOM 1075 O O . LYS A 1 135 ? -3.736 20.672 -5.461 1 95 135 LYS A O 1
ATOM 1080 N N . ILE A 1 136 ? -5.105 20.375 -3.768 1 97.25 136 ILE A N 1
ATOM 1081 C CA . ILE A 1 136 ? -4.215 21.031 -2.818 1 97.25 136 ILE A CA 1
ATOM 1082 C C . ILE A 1 136 ? -2.891 20.266 -2.748 1 97.25 136 ILE A C 1
ATOM 1084 O O . ILE A 1 136 ? -1.836 20.875 -2.521 1 97.25 136 ILE A O 1
ATOM 1088 N N . THR A 1 137 ? -2.871 18.953 -3.004 1 97.25 137 THR A N 1
ATOM 1089 C CA . THR A 1 137 ? -1.661 18.141 -2.877 1 97.25 137 THR A CA 1
ATOM 1090 C C . THR A 1 137 ? -0.76 18.328 -4.094 1 97.25 137 THR A C 1
ATOM 1092 O O . THR A 1 137 ? 0.398 17.906 -4.086 1 97.25 137 THR A O 1
ATOM 1095 N N . THR A 1 138 ? -1.299 18.953 -5.109 1 96.56 138 THR A N 1
ATOM 1096 C CA . THR A 1 138 ? -0.5 19.141 -6.312 1 96.56 138 THR A CA 1
ATOM 1097 C C . THR A 1 138 ? -0.191 20.625 -6.523 1 96.56 138 THR A C 1
ATOM 1099 O O . THR A 1 138 ? 0.525 20.984 -7.457 1 96.56 138 THR A O 1
ATOM 1102 N N . ASP A 1 139 ? -0.737 21.484 -5.691 1 98.12 139 ASP A N 1
ATOM 1103 C CA . ASP A 1 139 ? -0.56 22.922 -5.832 1 98.12 139 ASP A CA 1
ATOM 1104 C C . ASP A 1 139 ? 0.862 23.344 -5.465 1 98.12 139 ASP A C 1
ATOM 1106 O O . ASP A 1 139 ? 1.385 22.938 -4.426 1 98.12 139 ASP A O 1
ATOM 1110 N N . PRO A 1 140 ? 1.468 24.188 -6.34 1 98.31 140 PRO A N 1
ATOM 1111 C CA . PRO A 1 140 ? 2.832 24.625 -6.039 1 98.31 140 PRO A CA 1
ATOM 1112 C C . PRO A 1 140 ? 2.941 25.344 -4.695 1 98.31 140 PRO A C 1
ATOM 1114 O O . PRO A 1 140 ? 3.98 25.266 -4.035 1 98.31 140 PRO A O 1
ATOM 1117 N N . ASN A 1 141 ? 1.915 26.047 -4.266 1 98.69 141 ASN A N 1
ATOM 1118 C CA . ASN A 1 141 ? 1.95 26.766 -2.99 1 98.69 141 ASN A CA 1
ATOM 1119 C C . ASN A 1 141 ? 2.035 25.797 -1.812 1 98.69 141 ASN A C 1
ATOM 1121 O O . ASN A 1 141 ? 2.609 26.125 -0.773 1 98.69 141 ASN A O 1
ATOM 1125 N N . THR A 1 142 ? 1.438 24.609 -1.963 1 98.81 142 THR A N 1
ATOM 1126 C CA . THR A 1 142 ? 1.563 23.594 -0.924 1 98.81 142 THR A CA 1
ATOM 1127 C C . THR A 1 142 ? 3.025 23.219 -0.714 1 98.81 142 THR A C 1
ATOM 1129 O O . THR A 1 142 ? 3.494 23.125 0.424 1 98.81 142 THR A O 1
ATOM 1132 N N . TYR A 1 143 ? 3.732 23 -1.805 1 98.81 143 TYR A N 1
ATOM 1133 C CA . TYR A 1 143 ? 5.145 22.656 -1.738 1 98.81 143 TYR A CA 1
ATOM 1134 C C . TYR A 1 143 ? 5.949 23.766 -1.069 1 98.81 143 TYR A C 1
ATOM 1136 O O . TYR A 1 143 ? 6.82 23.484 -0.239 1 98.81 143 TYR A O 1
ATOM 1144 N N . GLN A 1 144 ? 5.633 24.984 -1.402 1 98.69 144 GLN A N 1
ATOM 1145 C CA . GLN A 1 144 ? 6.32 26.125 -0.808 1 98.69 144 GLN A CA 1
ATOM 1146 C C . GLN A 1 144 ? 6.059 26.203 0.693 1 98.69 144 GLN A C 1
ATOM 1148 O O . GLN A 1 144 ? 6.992 26.328 1.486 1 98.69 144 GLN A O 1
ATOM 1153 N N . ILE A 1 145 ? 4.812 26.078 1.116 1 98.75 145 ILE A N 1
ATOM 1154 C CA . ILE A 1 145 ? 4.418 26.172 2.518 1 98.75 145 ILE A CA 1
ATOM 1155 C C . ILE A 1 145 ? 5.09 25.062 3.316 1 98.75 145 ILE A C 1
ATOM 1157 O O . ILE A 1 145 ? 5.621 25.297 4.402 1 98.75 145 ILE A O 1
ATOM 1161 N N . ALA A 1 146 ? 5.117 23.875 2.715 1 98.62 146 ALA A N 1
ATOM 1162 C CA . ALA A 1 146 ? 5.641 22.688 3.406 1 98.62 146 ALA A CA 1
ATOM 1163 C C . ALA A 1 146 ? 7.16 22.625 3.287 1 98.62 146 ALA A C 1
ATOM 1165 O O . ALA A 1 146 ? 7.801 21.781 3.916 1 98.62 146 ALA A O 1
ATOM 1166 N N . GLU A 1 147 ? 7.719 23.484 2.467 1 98.56 147 GLU A N 1
ATOM 1167 C CA . GLU A 1 147 ? 9.156 23.516 2.219 1 98.56 147 GLU A CA 1
ATOM 1168 C C . GLU A 1 147 ? 9.641 22.188 1.634 1 98.56 147 GLU A C 1
ATOM 1170 O O . GLU A 1 147 ? 10.641 21.625 2.098 1 98.56 147 GLU A O 1
ATOM 1175 N N . ILE A 1 148 ? 8.898 21.688 0.681 1 98.56 148 ILE A N 1
ATOM 1176 C CA . ILE A 1 148 ? 9.25 20.484 -0.076 1 98.56 148 ILE A CA 1
ATOM 1177 C C . ILE A 1 148 ? 9.641 20.875 -1.501 1 98.56 148 ILE A C 1
ATOM 1179 O O . ILE A 1 148 ? 8.922 21.625 -2.17 1 98.56 148 ILE A O 1
ATOM 1183 N N . ASN A 1 149 ? 10.758 20.453 -1.925 1 98.44 149 ASN A N 1
ATOM 1184 C CA . ASN A 1 149 ? 11.211 20.719 -3.289 1 98.44 149 ASN A CA 1
ATOM 1185 C C . ASN A 1 149 ? 10.531 19.781 -4.289 1 98.44 149 ASN A C 1
ATOM 1187 O O . ASN A 1 149 ? 10.797 18.578 -4.301 1 98.44 149 ASN A O 1
ATOM 1191 N N . PRO A 1 150 ? 9.742 20.344 -5.168 1 98.12 150 PRO A N 1
ATOM 1192 C CA . PRO A 1 150 ? 8.977 19.5 -6.086 1 98.12 150 PRO A CA 1
ATOM 1193 C C . PRO A 1 150 ? 9.852 18.766 -7.102 1 98.12 150 PRO A C 1
ATOM 1195 O O . PRO A 1 150 ? 9.398 17.844 -7.762 1 98.12 150 PRO A O 1
ATOM 1198 N N . SER A 1 151 ? 11.055 19.156 -7.285 1 98.06 151 SER A N 1
ATOM 1199 C CA . SER A 1 151 ? 11.969 18.469 -8.195 1 98.06 151 SER A CA 1
ATOM 1200 C C . SER A 1 151 ? 12.555 17.219 -7.539 1 98.06 151 SER A C 1
ATOM 1202 O O . SER A 1 151 ? 13.086 16.344 -8.227 1 98.06 151 SER A O 1
ATOM 1204 N N . GLU A 1 152 ? 12.422 17.141 -6.207 1 98.5 152 GLU A N 1
ATOM 1205 C CA . GLU A 1 152 ? 13.031 16.047 -5.469 1 98.5 152 GLU A CA 1
ATOM 1206 C C . GLU A 1 152 ? 11.977 15.078 -4.934 1 98.5 152 GLU A C 1
ATOM 1208 O O . GLU A 1 152 ? 12.227 13.867 -4.832 1 98.5 152 GLU A O 1
ATOM 1213 N N . GLU A 1 153 ? 10.938 15.609 -4.508 1 98.75 153 GLU A N 1
ATOM 1214 C CA . GLU A 1 153 ? 9.867 14.828 -3.896 1 98.75 153 GLU A CA 1
ATOM 1215 C C . GLU A 1 153 ? 8.508 15.211 -4.48 1 98.75 153 GLU A C 1
ATOM 1217 O O . GLU A 1 153 ? 8.242 16.391 -4.73 1 98.75 153 GLU A O 1
ATOM 1222 N N . GLU A 1 154 ? 7.703 14.234 -4.66 1 98.5 154 GLU A N 1
ATOM 1223 C CA . GLU A 1 154 ? 6.32 14.43 -5.082 1 98.5 154 GLU A CA 1
ATOM 1224 C C . GLU A 1 154 ? 5.34 13.984 -4 1 98.5 154 GLU A C 1
ATOM 1226 O O . GLU A 1 154 ? 5.512 12.922 -3.402 1 98.5 154 GLU A O 1
ATOM 1231 N N . ILE A 1 155 ? 4.336 14.797 -3.779 1 98.81 155 ILE A N 1
ATOM 1232 C CA . ILE A 1 155 ? 3.387 14.508 -2.709 1 98.81 155 ILE A CA 1
ATOM 1233 C C . ILE A 1 155 ? 2.514 13.312 -3.102 1 98.81 155 ILE A C 1
ATOM 1235 O O . ILE A 1 155 ? 1.888 13.32 -4.164 1 98.81 155 ILE A O 1
ATOM 1239 N N . VAL A 1 156 ? 2.514 12.312 -2.242 1 98.62 156 VAL A N 1
ATOM 1240 C CA . VAL A 1 156 ? 1.662 11.133 -2.355 1 98.62 156 VAL A CA 1
ATOM 1241 C C . VAL A 1 156 ? 0.305 11.414 -1.713 1 98.62 156 VAL A C 1
ATOM 1243 O O . VAL A 1 156 ? -0.728 10.953 -2.203 1 98.62 156 VAL A O 1
ATOM 1246 N N . GLY A 1 157 ? 0.339 12.156 -0.607 1 98.56 157 GLY A N 1
ATOM 1247 C CA . GLY A 1 157 ? -0.912 12.547 0.019 1 98.56 157 GLY A CA 1
ATOM 1248 C C . GLY A 1 157 ? -0.721 13.18 1.386 1 98.56 157 GLY A C 1
ATOM 1249 O O . GLY A 1 157 ? 0.393 13.211 1.913 1 98.56 157 GLY A O 1
ATOM 1250 N N . PHE A 1 158 ? -1.827 13.812 1.903 1 98.75 158 PHE A N 1
ATOM 1251 C CA . PHE A 1 158 ? -1.921 14.281 3.281 1 98.75 158 PHE A CA 1
ATOM 1252 C C . PHE A 1 158 ? -2.416 13.172 4.199 1 98.75 158 PHE A C 1
ATOM 1254 O O . PHE A 1 158 ? -3.402 12.5 3.891 1 98.75 158 PHE A O 1
ATOM 1261 N N . ILE A 1 159 ? -1.72 12.961 5.258 1 98.81 159 ILE A N 1
ATOM 1262 C CA . ILE A 1 159 ? -2.158 12.008 6.277 1 98.81 159 ILE A CA 1
ATOM 1263 C C . ILE A 1 159 ? -2.564 12.766 7.543 1 98.81 159 ILE A C 1
ATOM 1265 O O . ILE A 1 159 ? -1.708 13.172 8.328 1 98.81 159 ILE A O 1
ATOM 1269 N N . TRP A 1 160 ? -3.865 12.922 7.738 1 98.5 160 TRP A N 1
ATOM 1270 C CA . TRP A 1 160 ? -4.391 13.508 8.969 1 98.5 160 TRP A CA 1
ATOM 1271 C C . TRP A 1 160 ? -4.445 12.469 10.086 1 98.5 160 TRP A C 1
ATOM 1273 O O . TRP A 1 160 ? -4.926 11.352 9.875 1 98.5 160 TRP A O 1
ATOM 1283 N N . ILE A 1 161 ? -3.986 12.836 11.258 1 98.69 161 ILE A N 1
ATOM 1284 C CA . ILE A 1 161 ? -3.898 11.875 12.352 1 98.69 161 ILE A CA 1
ATOM 1285 C C . ILE A 1 161 ? -4.555 12.461 13.602 1 98.69 161 ILE A C 1
ATOM 1287 O O . ILE A 1 161 ? -4.328 13.625 13.945 1 98.69 161 ILE A O 1
ATOM 1291 N N . GLY A 1 162 ? -5.336 11.664 14.25 1 98.62 162 GLY A N 1
ATOM 1292 C CA . GLY A 1 162 ? -5.941 12.109 15.492 1 98.62 162 GLY A CA 1
ATOM 1293 C C . GLY A 1 162 ? -7.035 11.18 15.984 1 98.62 162 GLY A C 1
ATOM 1294 O O . GLY A 1 162 ? -7.238 10.102 15.43 1 98.62 162 GLY A O 1
ATOM 1295 N N . TYR A 1 163 ? -7.637 11.617 17.094 1 98.06 163 TYR A N 1
ATOM 1296 C CA . TYR A 1 163 ? -8.812 10.938 17.625 1 98.06 163 TYR A CA 1
ATOM 1297 C C . TYR A 1 163 ? -10.086 11.461 16.969 1 98.06 163 TYR A C 1
ATOM 1299 O O . TYR A 1 163 ? -10.211 12.664 16.703 1 98.06 163 TYR A O 1
ATOM 1307 N N . GLY A 1 164 ? -10.984 10.539 16.594 1 95.19 164 GLY A N 1
ATOM 1308 C CA . GLY A 1 164 ? -12.188 11.016 15.938 1 95.19 164 GLY A CA 1
ATOM 1309 C C . GLY A 1 164 ? -13.367 10.078 16.109 1 95.19 164 GLY A C 1
ATOM 1310 O O . GLY A 1 164 ? -13.297 9.109 16.859 1 95.19 164 GLY A O 1
ATOM 1311 N N . THR A 1 165 ? -14.398 10.445 15.453 1 89 165 THR A N 1
ATOM 1312 C CA . THR A 1 165 ? -15.641 9.68 15.5 1 89 165 THR A CA 1
ATOM 1313 C C . THR A 1 165 ? -15.484 8.367 14.734 1 89 165 THR A C 1
ATOM 1315 O O . THR A 1 165 ? -14.836 8.32 13.688 1 89 165 THR A O 1
ATOM 1318 N N . LYS A 1 166 ? -16.172 7.395 15.281 1 83.62 166 LYS A N 1
ATOM 1319 C CA . LYS A 1 166 ? -16.156 6.094 14.617 1 83.62 166 LYS A CA 1
ATOM 1320 C C . LYS A 1 166 ? -16.828 6.164 13.242 1 83.62 166 LYS A C 1
ATOM 1322 O O . LYS A 1 166 ? -17.969 6.602 13.133 1 83.62 166 LYS A O 1
ATOM 1327 N N . PRO A 1 167 ? -16 5.836 12.258 1 82.56 167 PRO A N 1
ATOM 1328 C CA . PRO A 1 167 ? -16.625 5.84 10.93 1 82.56 167 PRO A CA 1
ATOM 1329 C C . PRO A 1 167 ? -17.656 4.723 10.766 1 82.56 167 PRO A C 1
ATOM 1331 O O . PRO A 1 167 ? -17.625 3.736 11.508 1 82.56 167 PRO A O 1
ATOM 1334 N N . PRO A 1 168 ? -18.609 4.988 9.859 1 81.31 168 PRO A N 1
ATOM 1335 C CA . PRO A 1 168 ? -19.562 3.904 9.594 1 81.31 168 PRO A CA 1
ATOM 1336 C C . PRO A 1 168 ? -18.891 2.666 9 1 81.31 168 PRO A C 1
ATOM 1338 O O . PRO A 1 168 ? -17.797 2.764 8.43 1 81.31 168 PRO A O 1
ATOM 1341 N N . LEU A 1 169 ? -19.594 1.593 9.195 1 84.25 169 LEU A N 1
ATOM 1342 C CA . LEU A 1 169 ? -19.109 0.363 8.578 1 84.25 169 LEU A CA 1
ATOM 1343 C C . LEU A 1 169 ? -19.312 0.394 7.066 1 84.25 169 LEU A C 1
ATOM 1345 O O . LEU A 1 169 ? -20.391 0.753 6.586 1 84.25 169 LEU A O 1
ATOM 1349 N N . ILE A 1 170 ? -18.25 0.223 6.348 1 89.5 170 ILE A N 1
ATOM 1350 C CA . ILE A 1 170 ? -18.312 0.145 4.891 1 89.5 170 ILE A CA 1
ATOM 1351 C C . ILE A 1 170 ? -18.344 -1.317 4.453 1 89.5 170 ILE A C 1
ATOM 1353 O O . ILE A 1 170 ? -17.484 -2.109 4.828 1 89.5 170 ILE A O 1
ATOM 1357 N N . LYS A 1 171 ? -19.391 -1.621 3.713 1 92.69 171 LYS A N 1
ATOM 1358 C CA . LYS A 1 171 ? -19.516 -2.984 3.203 1 92.69 171 LYS A CA 1
ATOM 1359 C C . LYS A 1 171 ? -18.453 -3.271 2.15 1 92.69 171 LYS A C 1
ATOM 1361 O O . LYS A 1 171 ? -18.25 -2.48 1.226 1 92.69 171 LYS A O 1
ATOM 1366 N N . ARG A 1 172 ? -17.719 -4.336 2.35 1 96.31 172 ARG A N 1
ATOM 1367 C CA . ARG A 1 172 ? -16.703 -4.77 1.388 1 96.31 172 ARG A CA 1
ATOM 1368 C C . ARG A 1 172 ? -17.297 -5.742 0.373 1 96.31 172 ARG A C 1
ATOM 1370 O O . ARG A 1 172 ? -18.312 -6.391 0.645 1 96.31 172 ARG A O 1
ATOM 1377 N N . PRO A 1 173 ? -16.703 -5.801 -0.839 1 96.88 173 PRO A N 1
ATOM 1378 C CA . PRO A 1 173 ? -17.172 -6.793 -1.809 1 96.88 173 PRO A CA 1
ATOM 1379 C C . PRO A 1 173 ? -17.078 -8.219 -1.285 1 96.88 173 PRO A C 1
ATOM 1381 O O . PRO A 1 173 ? -16.25 -8.508 -0.421 1 96.88 173 PRO A O 1
ATOM 1384 N N . LEU A 1 174 ? -17.922 -9.055 -1.844 1 97.69 174 LEU A N 1
ATOM 1385 C CA . LEU A 1 174 ? -17.812 -10.484 -1.557 1 97.69 174 LEU A CA 1
ATOM 1386 C C . LEU A 1 174 ? -16.469 -11.023 -2.029 1 97.69 174 LEU A C 1
ATOM 1388 O O . LEU A 1 174 ? -15.969 -10.625 -3.086 1 97.69 174 LEU A O 1
ATOM 1392 N N . ILE A 1 175 ? -16 -11.992 -1.262 1 98 175 ILE A N 1
ATOM 1393 C CA . ILE A 1 175 ? -14.703 -12.586 -1.603 1 98 175 ILE A CA 1
ATOM 1394 C C . ILE A 1 175 ? -14.781 -13.219 -2.988 1 98 175 ILE A C 1
ATOM 1396 O O . ILE A 1 175 ? -13.82 -13.156 -3.76 1 98 175 ILE A O 1
ATOM 1400 N N . SER A 1 176 ? -15.906 -13.797 -3.381 1 97.5 176 SER A N 1
ATOM 1401 C CA . SER A 1 176 ? -16.078 -14.469 -4.664 1 97.5 176 SER A CA 1
ATOM 1402 C C . SER A 1 176 ? -15.969 -13.484 -5.824 1 97.5 176 SER A C 1
ATOM 1404 O O . SER A 1 176 ? -15.734 -13.891 -6.965 1 97.5 176 SER A O 1
ATOM 1406 N N . THR A 1 177 ? -16.109 -12.172 -5.516 1 97.31 177 THR A N 1
ATOM 1407 C CA . THR A 1 177 ? -16.031 -11.164 -6.566 1 97.31 177 THR A CA 1
ATOM 1408 C C . THR A 1 177 ? -14.594 -10.711 -6.781 1 97.31 177 THR A C 1
ATOM 1410 O O . THR A 1 177 ? -14.242 -10.203 -7.852 1 97.31 177 THR A O 1
ATOM 1413 N N . ILE A 1 178 ? -13.742 -10.961 -5.77 1 98.38 178 ILE A N 1
ATOM 1414 C CA . ILE A 1 178 ? -12.406 -10.383 -5.898 1 98.38 178 ILE A CA 1
ATOM 1415 C C . ILE A 1 178 ? -11.367 -11.5 -5.98 1 98.38 178 ILE A C 1
ATOM 1417 O O . ILE A 1 178 ? -10.188 -11.234 -6.215 1 98.38 178 ILE A O 1
ATOM 1421 N N . TYR A 1 179 ? -11.742 -12.695 -5.727 1 98.62 179 TYR A N 1
ATOM 1422 C CA . TYR A 1 179 ? -10.836 -13.836 -5.723 1 98.62 179 TYR A CA 1
ATOM 1423 C C . TYR A 1 179 ? -11.328 -14.922 -6.672 1 98.62 179 TYR A C 1
ATOM 1425 O O . TYR A 1 179 ? -12.508 -15.305 -6.633 1 98.62 179 TYR A O 1
ATOM 1433 N N . ARG A 1 180 ? -10.469 -15.422 -7.523 1 98.5 180 ARG A N 1
ATOM 1434 C CA . ARG A 1 180 ? -10.805 -16.516 -8.438 1 98.5 180 ARG A CA 1
ATOM 1435 C C . ARG A 1 180 ? -9.641 -17.484 -8.594 1 98.5 180 ARG A C 1
ATOM 1437 O O . ARG A 1 180 ? -8.508 -17.156 -8.242 1 98.5 180 ARG A O 1
ATOM 1444 N N . GLU A 1 181 ? -9.906 -18.703 -9.047 1 97.62 181 GLU A N 1
ATOM 1445 C CA . GLU A 1 181 ? -8.906 -19.734 -9.312 1 97.62 181 GLU A CA 1
ATOM 1446 C C . GLU A 1 181 ? -8.867 -20.109 -10.789 1 97.62 181 GLU A C 1
ATOM 1448 O O . GLU A 1 181 ? -9.914 -20.172 -11.445 1 97.62 181 GLU A O 1
ATOM 1453 N N . ARG A 1 182 ? -7.691 -20.188 -11.273 1 96.75 182 ARG A N 1
ATOM 1454 C CA . ARG A 1 182 ? -7.453 -20.641 -12.633 1 96.75 182 ARG A CA 1
ATOM 1455 C C . ARG A 1 182 ? -6.504 -21.844 -12.648 1 96.75 182 ARG A C 1
ATOM 1457 O O . ARG A 1 182 ? -5.305 -21.688 -12.414 1 96.75 182 ARG A O 1
ATOM 1464 N N . ASP A 1 183 ? -6.965 -23.016 -12.945 1 91.38 183 ASP A N 1
ATOM 1465 C CA . ASP A 1 183 ? -6.16 -24.234 -12.93 1 91.38 183 ASP A CA 1
ATOM 1466 C C . ASP A 1 183 ? -5.746 -24.641 -14.344 1 91.38 183 ASP A C 1
ATOM 1468 O O . ASP A 1 183 ? -6.5 -24.438 -15.297 1 91.38 183 ASP A O 1
ATOM 1472 N N . MET B 1 1 ? -0.833 -12.844 16.156 1 96.12 1 MET B N 1
ATOM 1473 C CA . MET B 1 1 ? 0.396 -12.062 16.219 1 96.12 1 MET B CA 1
ATOM 1474 C C . MET B 1 1 ? 0.086 -10.578 16.375 1 96.12 1 MET B C 1
ATOM 1476 O O . MET B 1 1 ? -0.846 -10.062 15.742 1 96.12 1 MET B O 1
ATOM 1480 N N . GLU B 1 2 ? 0.903 -9.867 17.125 1 97.56 2 GLU B N 1
ATOM 1481 C CA . GLU B 1 2 ? 0.713 -8.43 17.281 1 97.56 2 GLU B CA 1
ATOM 1482 C C . GLU B 1 2 ? 1.13 -7.684 16.016 1 97.56 2 GLU B C 1
ATOM 1484 O O . GLU B 1 2 ? 2.057 -8.102 15.312 1 97.56 2 GLU B O 1
ATOM 1489 N N . ILE B 1 3 ? 0.454 -6.566 15.758 1 97.38 3 ILE B N 1
ATOM 1490 C CA . ILE B 1 3 ? 0.655 -5.809 14.531 1 97.38 3 ILE B CA 1
ATOM 1491 C C . ILE B 1 3 ? 2.107 -5.348 14.438 1 97.38 3 ILE B C 1
ATOM 1493 O O . ILE B 1 3 ? 2.729 -5.438 13.383 1 97.38 3 ILE B O 1
ATOM 1497 N N . ALA B 1 4 ? 2.705 -4.785 15.539 1 96.94 4 ALA B N 1
ATOM 1498 C CA . ALA B 1 4 ? 4.09 -4.328 15.516 1 96.94 4 ALA B CA 1
ATOM 1499 C C . ALA B 1 4 ? 5.039 -5.469 15.156 1 96.94 4 ALA B C 1
ATOM 1501 O O . ALA B 1 4 ? 5.996 -5.277 14.406 1 96.94 4 ALA B O 1
ATOM 1502 N N . GLN B 1 5 ? 4.766 -6.602 15.664 1 97.38 5 GLN B N 1
ATOM 1503 C CA . GLN B 1 5 ? 5.574 -7.781 15.375 1 97.38 5 GLN B CA 1
ATOM 1504 C C . GLN B 1 5 ? 5.422 -8.203 13.914 1 97.38 5 GLN B C 1
ATOM 1506 O O . GLN B 1 5 ? 6.406 -8.539 13.25 1 97.38 5 GLN B O 1
ATOM 1511 N N . ALA B 1 6 ? 4.188 -8.242 13.43 1 97.88 6 ALA B N 1
ATOM 1512 C CA . ALA B 1 6 ? 3.918 -8.633 12.047 1 97.88 6 ALA B CA 1
ATOM 1513 C C . ALA B 1 6 ? 4.641 -7.715 11.062 1 97.88 6 ALA B C 1
ATOM 1515 O O . ALA B 1 6 ? 5.266 -8.188 10.109 1 97.88 6 ALA B O 1
ATOM 1516 N N . ILE B 1 7 ? 4.574 -6.391 11.312 1 98 7 ILE B N 1
ATOM 1517 C CA . ILE B 1 7 ? 5.184 -5.395 10.438 1 98 7 ILE B CA 1
ATOM 1518 C C . ILE B 1 7 ? 6.699 -5.574 10.422 1 98 7 ILE B C 1
ATOM 1520 O O . ILE B 1 7 ? 7.332 -5.512 9.367 1 98 7 ILE B O 1
ATOM 1524 N N . LYS B 1 8 ? 7.281 -5.832 11.531 1 95.62 8 LYS B N 1
ATOM 1525 C CA . LYS B 1 8 ? 8.727 -6.012 11.633 1 95.62 8 LYS B CA 1
ATOM 1526 C C . LYS B 1 8 ? 9.156 -7.336 11.008 1 95.62 8 LYS B C 1
ATOM 1528 O O . LYS B 1 8 ? 10.227 -7.418 10.398 1 95.62 8 LYS B O 1
ATOM 1533 N N . LYS B 1 9 ? 8.344 -8.328 11.141 1 95.69 9 LYS B N 1
ATOM 1534 C CA . LYS B 1 9 ? 8.68 -9.688 10.711 1 95.69 9 LYS B CA 1
ATOM 1535 C C . LYS B 1 9 ? 8.4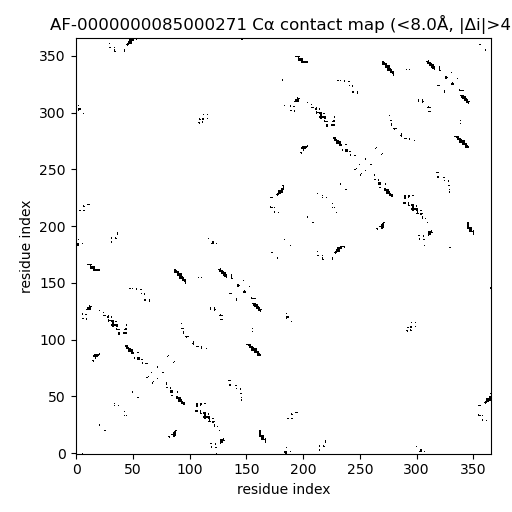92 -9.844 9.211 1 95.69 9 LYS B C 1
ATOM 1537 O O . LYS B 1 9 ? 9.188 -10.633 8.57 1 95.69 9 LYS B O 1
ATOM 1542 N N . ARG B 1 10 ? 7.539 -9.148 8.609 1 96.56 10 ARG B N 1
ATOM 1543 C CA . ARG B 1 10 ? 7.254 -9.297 7.188 1 96.56 10 ARG B CA 1
ATOM 1544 C C . ARG B 1 10 ? 8.461 -8.898 6.34 1 96.56 10 ARG B C 1
ATOM 1546 O O . ARG B 1 10 ? 8.867 -7.734 6.352 1 96.56 10 ARG B O 1
ATOM 1553 N N . ARG B 1 11 ? 9.008 -9.812 5.652 1 96.19 11 ARG B N 1
ATOM 1554 C CA . ARG B 1 11 ? 10.078 -9.648 4.68 1 96.19 11 ARG B CA 1
ATOM 1555 C C . ARG B 1 11 ? 9.836 -10.5 3.443 1 96.19 11 ARG B C 1
ATOM 1557 O O . ARG B 1 11 ? 9.203 -11.555 3.529 1 96.19 11 ARG B O 1
ATOM 1564 N N . THR B 1 12 ? 10.336 -9.984 2.35 1 96.81 12 THR B N 1
ATOM 1565 C CA . THR B 1 12 ? 10.18 -10.742 1.111 1 96.81 12 THR B CA 1
ATOM 1566 C C . THR B 1 12 ? 10.953 -12.062 1.185 1 96.81 12 THR B C 1
ATOM 1568 O O . THR B 1 12 ? 12.125 -12.078 1.55 1 96.81 12 THR B O 1
ATOM 1571 N N . ILE B 1 13 ? 10.281 -13.148 0.914 1 95.56 13 ILE B N 1
ATOM 1572 C CA . ILE B 1 13 ? 10.891 -14.469 0.778 1 95.56 13 ILE B CA 1
ATOM 1573 C C . ILE B 1 13 ? 11.312 -14.695 -0.671 1 95.56 13 ILE B C 1
ATOM 1575 O O . ILE B 1 13 ? 10.523 -14.5 -1.595 1 95.56 13 ILE B O 1
ATOM 1579 N N . HIS B 1 14 ? 12.523 -15.156 -0.879 1 93.81 14 HIS B N 1
ATOM 1580 C CA . HIS B 1 14 ? 13.031 -15.289 -2.24 1 93.81 14 HIS B CA 1
ATOM 1581 C C . HIS B 1 14 ? 13.172 -16.75 -2.639 1 93.81 14 HIS B C 1
ATOM 1583 O O . HIS B 1 14 ? 13.164 -17.078 -3.828 1 93.81 14 HIS B O 1
ATOM 1589 N N . ILE B 1 15 ? 13.359 -17.594 -1.638 1 95.38 15 ILE B N 1
ATOM 1590 C CA . ILE B 1 15 ? 13.516 -19.031 -1.872 1 95.38 15 ILE B CA 1
ATOM 1591 C C . ILE B 1 15 ? 12.43 -19.797 -1.123 1 95.38 15 ILE B C 1
ATOM 1593 O O . ILE B 1 15 ? 12.391 -19.781 0.11 1 95.38 15 ILE B O 1
ATOM 1597 N N . PHE B 1 16 ? 11.617 -20.531 -1.854 1 97.19 16 PHE B N 1
ATOM 1598 C CA . PHE B 1 16 ? 10.477 -21.219 -1.277 1 97.19 16 PHE B CA 1
ATOM 1599 C C . PHE B 1 16 ? 10.727 -22.719 -1.213 1 97.19 16 PHE B C 1
ATOM 1601 O O . PHE B 1 16 ? 11.398 -23.281 -2.082 1 97.19 16 PHE B O 1
ATOM 1608 N N . SER B 1 17 ? 10.242 -23.281 -0.149 1 96.31 17 SER B N 1
ATOM 1609 C CA . SER B 1 17 ? 10.125 -24.75 -0.147 1 96.31 17 SER B CA 1
ATOM 1610 C C . SER B 1 17 ? 8.898 -25.203 -0.925 1 96.31 17 SER B C 1
ATOM 1612 O O . SER B 1 17 ? 8.094 -24.375 -1.372 1 96.31 17 SER B O 1
ATOM 1614 N N . ASN B 1 18 ? 8.758 -26.5 -1.053 1 95.62 18 ASN B N 1
ATOM 1615 C CA . ASN B 1 18 ? 7.602 -27.031 -1.776 1 95.62 18 ASN B CA 1
ATOM 1616 C C . ASN B 1 18 ? 6.473 -27.406 -0.826 1 95.62 18 ASN B C 1
ATOM 1618 O O . ASN B 1 18 ? 5.52 -28.078 -1.228 1 95.62 18 ASN B O 1
ATOM 1622 N N . LYS B 1 19 ? 6.609 -26.984 0.412 1 97.12 19 LYS B N 1
ATOM 1623 C CA . LYS B 1 19 ? 5.566 -27.281 1.39 1 97.12 19 LYS B CA 1
ATOM 1624 C C . LYS B 1 19 ? 4.285 -26.516 1.085 1 97.12 19 LYS B C 1
ATOM 1626 O O . LYS B 1 19 ? 4.332 -25.312 0.798 1 97.12 19 LYS B O 1
ATOM 1631 N N . SER B 1 20 ? 3.172 -27.203 1.143 1 97.69 20 SER B N 1
ATOM 1632 C CA . SER B 1 20 ? 1.885 -26.578 0.844 1 97.69 20 SER B CA 1
ATOM 1633 C C . SER B 1 20 ? 1.406 -25.719 2.004 1 97.69 20 SER B C 1
ATOM 1635 O O . SER B 1 20 ? 1.602 -26.062 3.17 1 97.69 20 SER B O 1
ATOM 1637 N N . VAL B 1 21 ? 0.8 -24.609 1.686 1 98.5 21 VAL B N 1
ATOM 1638 C CA . VAL B 1 21 ? 0.124 -23.75 2.648 1 98.5 21 VAL B CA 1
ATOM 1639 C C . VAL B 1 21 ? -1.361 -24.109 2.703 1 98.5 21 VAL B C 1
ATOM 1641 O O . VAL B 1 21 ? -2.008 -24.25 1.664 1 98.5 21 VAL B O 1
ATOM 1644 N N . PRO B 1 22 ? -1.911 -24.25 3.865 1 97.44 22 PRO B N 1
ATOM 1645 C CA . PRO B 1 22 ? -3.338 -24.562 3.973 1 97.44 22 PRO B CA 1
ATOM 1646 C C . PRO B 1 22 ? -4.223 -23.531 3.27 1 97.44 22 PRO B C 1
ATOM 1648 O O . PRO B 1 22 ? -3.936 -22.344 3.314 1 97.44 22 PRO B O 1
ATOM 1651 N N . ARG B 1 23 ? -5.301 -24.047 2.697 1 95.88 23 ARG B N 1
ATOM 1652 C CA . ARG B 1 23 ? -6.234 -23.203 1.958 1 95.88 23 ARG B CA 1
ATOM 1653 C C . ARG B 1 23 ? -6.805 -22.109 2.85 1 95.88 23 ARG B C 1
ATOM 1655 O O . ARG B 1 23 ? -7.012 -20.969 2.396 1 95.88 23 ARG B O 1
ATOM 1662 N N . GLU B 1 24 ? -7.059 -22.406 4.078 1 97.31 24 GLU B N 1
ATOM 1663 C CA . GLU B 1 24 ? -7.66 -21.469 5.012 1 97.31 24 GLU B CA 1
ATOM 1664 C C . GLU B 1 24 ? -6.766 -20.234 5.215 1 97.31 24 GLU B C 1
ATOM 1666 O O . GLU B 1 24 ? -7.262 -19.125 5.422 1 97.31 24 GLU B O 1
ATOM 1671 N N . VAL B 1 25 ? -5.473 -20.438 5.184 1 98.31 25 VAL B N 1
ATOM 1672 C CA . VAL B 1 25 ? -4.516 -19.359 5.348 1 98.31 25 VAL B CA 1
ATOM 1673 C C . VAL B 1 25 ? -4.625 -18.391 4.172 1 98.31 25 VAL B C 1
ATOM 1675 O O . VAL B 1 25 ? -4.594 -17.172 4.359 1 98.31 25 VAL B O 1
ATOM 1678 N N . ILE B 1 26 ? -4.812 -18.938 2.973 1 98.38 26 ILE B N 1
ATOM 1679 C CA . ILE B 1 26 ? -4.945 -18.109 1.77 1 98.38 26 ILE B CA 1
ATOM 1680 C C . ILE B 1 26 ? -6.246 -17.328 1.825 1 98.38 26 ILE B C 1
ATOM 1682 O O . ILE B 1 26 ? -6.254 -16.109 1.57 1 98.38 26 ILE B O 1
ATOM 1686 N N . GLU B 1 27 ? -7.262 -17.969 2.182 1 97.31 27 GLU B N 1
ATOM 1687 C CA . GLU B 1 27 ? -8.562 -17.297 2.26 1 97.31 27 GLU B CA 1
ATOM 1688 C C . GLU B 1 27 ? -8.539 -16.172 3.283 1 97.31 27 GLU B C 1
ATOM 1690 O O . GLU B 1 27 ? -9.07 -15.086 3.025 1 97.31 27 GLU B O 1
ATOM 1695 N N . LYS B 1 28 ? -7.98 -16.5 4.438 1 98.12 28 LYS B N 1
ATOM 1696 C CA . LYS B 1 28 ? -7.828 -15.484 5.48 1 98.12 28 LYS B CA 1
ATOM 1697 C C . LYS B 1 28 ? -7.051 -14.281 4.969 1 98.12 28 LYS B C 1
ATOM 1699 O O . LYS B 1 28 ? -7.395 -13.133 5.277 1 98.12 28 LYS B O 1
ATOM 1704 N N . SER B 1 29 ? -6.035 -14.523 4.223 1 98.81 29 SER B N 1
ATOM 1705 C CA . SER B 1 29 ? -5.211 -13.43 3.719 1 98.81 29 SER B CA 1
ATOM 1706 C C . SER B 1 29 ? -5.965 -12.594 2.691 1 98.81 29 SER B C 1
ATOM 1708 O O . SER B 1 29 ? -5.766 -11.375 2.605 1 98.81 29 SER B O 1
ATOM 1710 N N . ILE B 1 30 ? -6.836 -13.219 1.869 1 98.88 30 ILE B N 1
ATOM 1711 C CA . ILE B 1 30 ? -7.648 -12.492 0.9 1 98.88 30 ILE B CA 1
ATOM 1712 C C . ILE B 1 30 ? -8.664 -11.617 1.631 1 98.88 30 ILE B C 1
ATOM 1714 O O . ILE B 1 30 ? -8.938 -10.484 1.215 1 98.88 30 ILE B O 1
ATOM 1718 N N . VAL B 1 31 ? -9.227 -12.141 2.682 1 98.62 31 VAL B N 1
ATOM 1719 C CA . VAL B 1 31 ? -10.148 -11.352 3.5 1 98.62 31 VAL B CA 1
ATOM 1720 C C . VAL B 1 31 ? -9.43 -10.125 4.047 1 98.62 31 VAL B C 1
ATOM 1722 O O . VAL B 1 31 ? -9.984 -9.023 4.039 1 98.62 31 VAL B O 1
ATOM 1725 N N . ALA B 1 32 ? -8.234 -10.289 4.516 1 98.81 32 ALA B N 1
ATOM 1726 C CA . ALA B 1 32 ? -7.434 -9.172 5.012 1 98.81 32 ALA B CA 1
ATOM 1727 C C . ALA B 1 32 ? -7.176 -8.148 3.912 1 98.81 32 ALA B C 1
ATOM 1729 O O . ALA B 1 32 ? -7.293 -6.941 4.141 1 98.81 32 ALA B O 1
ATOM 1730 N N . ALA B 1 33 ? -6.832 -8.617 2.701 1 98.88 33 ALA B N 1
ATOM 1731 C CA . ALA B 1 33 ? -6.609 -7.738 1.556 1 98.88 33 ALA B CA 1
ATOM 1732 C C . ALA B 1 33 ? -7.844 -6.891 1.265 1 98.88 33 ALA B C 1
ATOM 1734 O O . ALA B 1 33 ? -7.73 -5.699 0.971 1 98.88 33 ALA B O 1
ATOM 1735 N N . ASN B 1 34 ? -8.969 -7.477 1.429 1 98.69 34 ASN B N 1
ATOM 1736 C CA . ASN B 1 34 ? -10.25 -6.867 1.082 1 98.69 34 ASN B CA 1
ATOM 1737 C C . ASN B 1 34 ? -10.625 -5.754 2.057 1 98.69 34 ASN B C 1
ATOM 1739 O O . ASN B 1 34 ? -11.656 -5.102 1.894 1 98.69 34 ASN B O 1
ATOM 1743 N N . GLN B 1 35 ? -9.812 -5.523 3.088 1 98.06 35 GLN B N 1
ATOM 1744 C CA . GLN B 1 35 ? -10.07 -4.477 4.074 1 98.06 35 GLN B CA 1
ATOM 1745 C C . GLN B 1 35 ? -9.203 -3.248 3.811 1 98.06 35 GLN B C 1
ATOM 1747 O 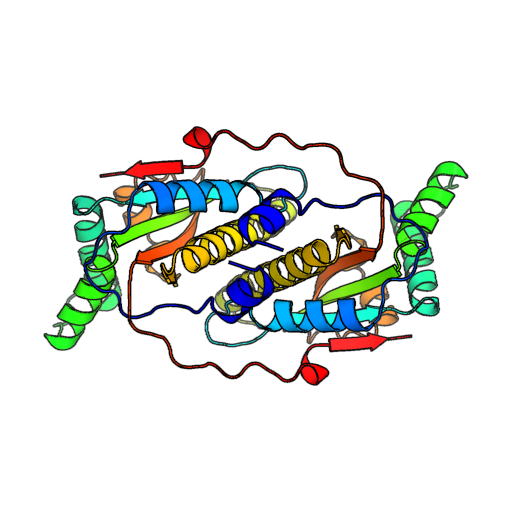O . GLN B 1 35 ? -9.195 -2.307 4.605 1 98.06 35 GLN B O 1
ATOM 1752 N N . ALA B 1 36 ? -8.461 -3.24 2.709 1 98.44 36 ALA B N 1
ATOM 1753 C CA . ALA B 1 36 ? -7.555 -2.137 2.408 1 98.44 36 ALA B CA 1
ATOM 1754 C C . ALA B 1 36 ? -8.32 -0.825 2.256 1 98.44 36 ALA B C 1
ATOM 1756 O O . ALA B 1 36 ? -9.5 -0.825 1.916 1 98.44 36 ALA B O 1
ATOM 1757 N N . PRO B 1 37 ? -7.664 0.313 2.633 1 97.38 37 PRO B N 1
ATOM 1758 C CA . PRO B 1 37 ? -8.281 1.596 2.287 1 97.38 37 PRO B CA 1
ATOM 1759 C C . PRO B 1 37 ? -8.5 1.761 0.785 1 97.38 37 PRO B C 1
ATOM 1761 O O . PRO B 1 37 ? -7.734 1.219 -0.017 1 97.38 37 PRO B O 1
ATOM 1764 N N . CYS B 1 38 ? -9.547 2.469 0.475 1 95.44 38 CYS B N 1
ATOM 1765 C CA . CYS B 1 38 ? -9.891 2.676 -0.927 1 95.44 38 CYS B CA 1
ATOM 1766 C C . CYS B 1 38 ? -10.641 3.988 -1.117 1 95.44 38 CYS B C 1
ATOM 1768 O O . CYS B 1 38 ? -11.805 4.105 -0.727 1 95.44 38 CYS B O 1
ATOM 1770 N N . HIS B 1 39 ? -9.914 4.879 -1.778 1 91.12 39 HIS B N 1
ATOM 1771 C CA . HIS B 1 39 ? -10.562 6.133 -2.137 1 91.12 39 HIS B CA 1
ATOM 1772 C C . HIS B 1 39 ? -11.75 5.891 -3.064 1 91.12 39 HIS B C 1
ATOM 1774 O O . HIS B 1 39 ? -11.672 5.07 -3.982 1 91.12 39 HIS B O 1
ATOM 1780 N N . ARG B 1 40 ? -12.867 6.539 -2.867 1 90.75 40 ARG B N 1
ATOM 1781 C CA . ARG B 1 40 ? -14.078 6.492 -3.68 1 90.75 40 ARG B CA 1
ATOM 1782 C C . ARG B 1 40 ? -14.719 5.105 -3.629 1 90.75 40 ARG B C 1
ATOM 1784 O O . ARG B 1 40 ? -15.672 4.832 -4.355 1 90.75 40 ARG B O 1
ATOM 1791 N N . ARG B 1 41 ? -14.156 4.117 -2.891 1 93.81 41 ARG B N 1
ATOM 1792 C CA . ARG B 1 41 ? -14.695 2.783 -2.662 1 93.81 41 ARG B CA 1
ATOM 1793 C C . ARG B 1 41 ? -14.891 2.037 -3.979 1 93.81 41 ARG B C 1
ATOM 1795 O O . ARG B 1 41 ? -15.938 1.422 -4.199 1 93.81 41 ARG B O 1
ATOM 1802 N N . THR B 1 42 ? -13.906 2.219 -4.875 1 96.12 42 THR B N 1
ATOM 1803 C CA . THR B 1 42 ? -13.922 1.521 -6.156 1 96.12 42 THR B CA 1
ATOM 1804 C C . THR B 1 42 ? -13.602 0.041 -5.973 1 96.12 42 THR B C 1
ATOM 1806 O O . THR B 1 42 ? -13.898 -0.779 -6.84 1 96.12 42 THR B O 1
ATOM 1809 N N . PHE B 1 43 ? -12.992 -0.37 -4.895 1 98.12 43 PHE B N 1
ATOM 1810 C CA . PHE B 1 43 ? -12.57 -1.727 -4.57 1 98.12 43 PHE B CA 1
ATOM 1811 C C . PHE B 1 43 ? -11.953 -2.406 -5.785 1 98.12 43 PHE B C 1
ATOM 1813 O O . PHE B 1 43 ? -12.438 -3.447 -6.234 1 98.12 43 PHE B O 1
ATOM 1820 N N . PRO B 1 44 ? -10.812 -1.862 -6.246 1 98.75 44 PRO B N 1
ATOM 1821 C CA . PRO B 1 44 ? -10.297 -2.197 -7.578 1 98.75 44 PRO B CA 1
ATOM 1822 C C . PRO B 1 44 ? -9.5 -3.496 -7.594 1 98.75 44 PRO B C 1
ATOM 1824 O O . PRO B 1 44 ? -9.141 -3.994 -8.664 1 98.75 44 PRO B O 1
ATOM 1827 N N . TRP B 1 45 ? -9.172 -4.109 -6.535 1 98.88 45 TRP B N 1
ATOM 1828 C CA . TRP B 1 45 ? -8.25 -5.238 -6.457 1 98.88 45 TRP B CA 1
ATOM 1829 C C . TRP B 1 45 ? -8.953 -6.535 -6.855 1 98.88 45 TRP B C 1
ATOM 1831 O O . TRP B 1 45 ? -10.109 -6.758 -6.496 1 98.88 45 TRP B O 1
ATOM 1841 N N . ARG B 1 46 ? -8.25 -7.375 -7.621 1 98.88 46 ARG B N 1
ATOM 1842 C CA . ARG B 1 46 ? -8.594 -8.766 -7.914 1 98.88 46 ARG B CA 1
ATOM 1843 C C . ARG B 1 46 ? -7.41 -9.688 -7.66 1 98.88 46 ARG B C 1
ATOM 1845 O O . ARG B 1 46 ? -6.258 -9.297 -7.852 1 98.88 46 ARG B O 1
ATOM 1852 N N . PHE B 1 47 ? -7.691 -10.859 -7.238 1 98.94 47 PHE B N 1
ATOM 1853 C CA . PHE B 1 47 ? -6.676 -11.883 -7.016 1 98.94 47 PHE B CA 1
ATOM 1854 C C . PHE B 1 47 ? -7.035 -13.172 -7.75 1 98.94 47 PHE B C 1
ATOM 1856 O O . PHE B 1 47 ? -8.094 -13.758 -7.504 1 98.94 47 PHE B O 1
ATOM 1863 N N . THR B 1 48 ? -6.207 -13.586 -8.625 1 98.88 48 THR B N 1
ATOM 1864 C CA . THR B 1 48 ? -6.371 -14.844 -9.352 1 98.88 48 THR B CA 1
ATOM 1865 C C . THR B 1 48 ? -5.332 -15.867 -8.906 1 98.88 48 THR B C 1
ATOM 1867 O O . THR B 1 48 ? -4.129 -15.648 -9.07 1 98.88 48 THR B O 1
ATOM 1870 N N . ASN B 1 49 ? -5.75 -16.922 -8.352 1 98.69 49 ASN B N 1
ATOM 1871 C CA . ASN B 1 49 ? -4.863 -18.016 -7.973 1 98.69 49 ASN B CA 1
ATOM 1872 C C . ASN B 1 49 ? -4.582 -18.953 -9.148 1 98.69 49 ASN B C 1
ATOM 1874 O O . ASN B 1 49 ? -5.508 -19.531 -9.719 1 98.69 49 ASN B O 1
ATOM 1878 N N . ILE B 1 50 ? -3.342 -19.109 -9.453 1 98.62 50 ILE B N 1
ATOM 1879 C CA . ILE B 1 50 ? -2.934 -19.844 -10.648 1 98.62 50 ILE B CA 1
ATOM 1880 C C . ILE B 1 50 ? -2.521 -21.266 -10.258 1 98.62 50 ILE B C 1
ATOM 1882 O O . ILE B 1 50 ? -1.616 -21.453 -9.445 1 98.62 50 ILE B O 1
ATOM 1886 N N . GLY B 1 51 ? -3.129 -22.281 -10.859 1 97.75 51 GLY B N 1
ATOM 1887 C CA . GLY B 1 51 ? -2.801 -23.672 -10.602 1 97.75 51 GLY B CA 1
ATOM 1888 C C . GLY B 1 51 ? -1.507 -24.125 -11.258 1 97.75 51 GLY B C 1
ATOM 1889 O O . GLY B 1 51 ? -0.916 -23.375 -12.039 1 97.75 51 GLY B O 1
ATOM 18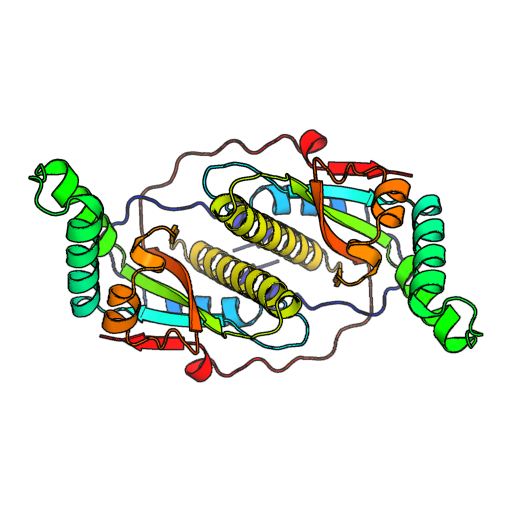90 N N . MET B 1 52 ? -1.139 -25.375 -10.953 1 97.5 52 MET B N 1
ATOM 1891 C CA . MET B 1 52 ? 0.184 -25.875 -11.328 1 97.5 52 MET B CA 1
ATOM 1892 C C . MET B 1 52 ? 0.317 -25.969 -12.844 1 97.5 52 MET B C 1
ATOM 1894 O O . MET B 1 52 ? 1.378 -25.688 -13.398 1 97.5 52 MET B O 1
ATOM 1898 N N . LYS B 1 53 ? -0.679 -26.391 -13.539 1 98 53 LYS B N 1
ATOM 1899 C CA . LYS B 1 53 ? -0.612 -26.5 -14.992 1 98 53 LYS B CA 1
ATOM 1900 C C . LYS B 1 53 ? -0.32 -25.156 -15.633 1 98 53 LYS B C 1
ATOM 1902 O O . LYS B 1 53 ? 0.537 -25.047 -16.516 1 98 53 LYS B O 1
ATOM 1907 N N . LYS B 1 54 ? -1.043 -24.172 -15.25 1 98.56 54 LYS B N 1
ATOM 1908 C CA . LYS B 1 54 ? -0.85 -22.828 -15.797 1 98.56 54 LYS B CA 1
ATOM 1909 C C . LYS B 1 54 ? 0.471 -22.234 -15.328 1 98.56 54 LYS B C 1
ATOM 1911 O O . LYS B 1 54 ? 1.104 -21.469 -16.062 1 98.56 54 LYS B O 1
ATOM 1916 N N . ARG B 1 55 ? 0.896 -22.578 -14.141 1 98.38 55 ARG B N 1
ATOM 1917 C CA . ARG B 1 55 ? 2.195 -22.125 -13.664 1 98.38 55 ARG B CA 1
ATOM 1918 C C . ARG B 1 55 ? 3.322 -22.656 -14.547 1 98.38 55 ARG B C 1
ATOM 1920 O O . ARG B 1 55 ? 4.305 -21.953 -14.797 1 98.38 55 ARG B O 1
ATOM 1927 N N . GLU B 1 56 ? 3.16 -23.859 -14.961 1 98.19 56 GLU B N 1
ATOM 1928 C CA . GLU B 1 56 ? 4.141 -24.438 -15.875 1 98.19 56 GLU B CA 1
ATOM 1929 C C . GLU B 1 56 ? 4.207 -23.656 -17.188 1 98.19 56 GLU B C 1
ATOM 1931 O O . GLU B 1 56 ? 5.289 -23.438 -17.734 1 98.19 56 GLU B O 1
ATOM 1936 N N . LEU B 1 57 ? 3.043 -23.266 -17.672 1 98.5 57 LEU B N 1
ATOM 1937 C CA . LEU B 1 57 ? 3.01 -22.453 -18.875 1 98.5 57 LEU B CA 1
ATOM 1938 C C . LEU B 1 57 ? 3.697 -21.109 -18.656 1 98.5 57 LEU B C 1
ATOM 1940 O O . LEU B 1 57 ? 4.43 -20.625 -19.516 1 98.5 57 LEU B O 1
ATOM 1944 N N . LEU B 1 58 ? 3.459 -20.516 -17.516 1 98.56 58 LEU B N 1
ATOM 1945 C CA . LEU B 1 58 ? 4.102 -19.25 -17.203 1 98.56 58 LEU B CA 1
ATOM 1946 C C . LEU B 1 58 ? 5.609 -19.422 -17.062 1 98.56 58 LEU B C 1
ATOM 1948 O O . LEU B 1 58 ? 6.379 -18.547 -17.453 1 98.56 58 LEU B O 1
ATOM 1952 N N . TYR B 1 59 ? 6.023 -20.547 -16.484 1 98.12 59 TYR B N 1
ATOM 1953 C CA . TYR B 1 59 ? 7.441 -20.891 -16.406 1 98.12 59 TYR B CA 1
ATOM 1954 C C . TYR B 1 59 ? 8.086 -20.906 -17.781 1 98.12 59 TYR B C 1
ATOM 1956 O O . TYR B 1 59 ? 9.125 -20.281 -18 1 98.12 59 TYR B O 1
ATOM 1964 N N . GLN B 1 60 ? 7.453 -21.562 -18.656 1 97.5 60 GLN B N 1
ATOM 1965 C CA . GLN B 1 60 ? 7.969 -21.641 -20.016 1 97.5 60 GLN B CA 1
ATOM 1966 C C . GLN B 1 60 ? 8.023 -20.25 -20.656 1 97.5 60 GLN B C 1
ATOM 1968 O O . GLN B 1 60 ? 8.977 -19.938 -21.359 1 97.5 60 GLN B O 1
ATOM 1973 N N . LEU B 1 61 ? 6.973 -19.516 -20.438 1 98.06 61 LEU B N 1
ATOM 1974 C CA . LEU B 1 61 ? 6.945 -18.156 -20.953 1 98.06 61 LEU B CA 1
ATOM 1975 C C . LEU B 1 61 ? 8.117 -17.344 -20.422 1 98.06 61 LEU B C 1
ATOM 1977 O O . LEU B 1 61 ? 8.758 -16.609 -21.172 1 98.06 61 LEU B O 1
ATOM 1981 N N . GLN B 1 62 ? 8.383 -17.5 -19.125 1 97.69 62 GLN B N 1
ATOM 1982 C CA . GLN B 1 62 ? 9.5 -16.781 -18.516 1 97.69 62 GLN B CA 1
ATOM 1983 C C . GLN B 1 62 ? 10.82 -17.156 -19.188 1 97.69 62 GLN B C 1
ATOM 1985 O O . GLN B 1 62 ? 11.672 -16.297 -19.422 1 97.69 62 GLN B O 1
ATOM 1990 N N . LEU B 1 63 ? 11.023 -18.438 -19.469 1 96.88 63 LEU B N 1
ATOM 1991 C CA . LEU B 1 63 ? 12.234 -18.891 -20.141 1 96.88 63 LEU B CA 1
ATOM 1992 C C . LEU B 1 63 ? 12.383 -18.219 -21.5 1 96.88 63 LEU B C 1
ATOM 1994 O O . LEU B 1 63 ? 13.469 -17.766 -21.859 1 96.88 63 LEU B O 1
ATOM 1998 N N . THR B 1 64 ? 11.305 -18.188 -22.203 1 96.44 64 THR B N 1
ATOM 1999 C CA . THR B 1 64 ? 11.305 -17.578 -23.531 1 96.44 64 THR B CA 1
ATOM 2000 C C . THR B 1 64 ? 11.633 -16.094 -23.453 1 96.44 64 THR B C 1
ATOM 2002 O O . THR B 1 64 ? 12.438 -15.586 -24.234 1 96.44 64 THR B O 1
ATOM 2005 N N . LEU B 1 65 ? 11.016 -15.398 -22.531 1 96.25 65 LEU B N 1
ATOM 2006 C CA . LEU B 1 65 ? 11.203 -13.961 -22.391 1 96.25 65 LEU B CA 1
ATOM 2007 C C . LEU B 1 65 ? 12.633 -13.633 -21.969 1 96.25 65 LEU B C 1
ATOM 2009 O O . LEU B 1 65 ? 13.195 -12.625 -22.406 1 96.25 65 LEU B O 1
ATOM 2013 N N . LYS B 1 66 ? 13.164 -14.461 -21.141 1 95.25 66 LYS B N 1
ATOM 2014 C CA . LYS B 1 66 ? 14.477 -14.164 -20.578 1 95.25 66 LYS B CA 1
ATOM 2015 C C . LYS B 1 66 ? 15.594 -14.609 -21.516 1 95.25 66 LYS B C 1
ATOM 2017 O O . LYS B 1 66 ? 16.625 -13.945 -21.625 1 95.25 66 LYS B O 1
ATOM 2022 N N . PHE B 1 67 ? 15.414 -15.734 -22.219 1 94.25 67 PHE B N 1
ATOM 2023 C CA . PHE B 1 67 ? 16.547 -16.328 -22.906 1 94.25 67 PHE B CA 1
ATOM 2024 C C . PHE B 1 67 ? 16.266 -16.438 -24.406 1 94.25 67 PHE B C 1
ATOM 2026 O O . PHE B 1 67 ? 17.188 -16.578 -25.203 1 94.25 67 PHE B O 1
ATOM 2033 N N . GLY B 1 68 ? 15.062 -16.344 -24.719 1 92.25 68 GLY B N 1
ATOM 2034 C CA . GLY B 1 68 ? 14.742 -16.578 -26.109 1 92.25 68 GLY B CA 1
ATOM 2035 C C . GLY B 1 68 ? 15.211 -17.922 -26.625 1 92.25 68 GLY B C 1
ATOM 2036 O O . GLY B 1 68 ? 14.844 -18.969 -26.062 1 92.25 68 GLY B O 1
ATOM 2037 N N . GLU B 1 69 ? 16.125 -17.828 -27.656 1 89.75 69 GLU B N 1
ATOM 2038 C CA . GLU B 1 69 ? 16.672 -19.047 -28.234 1 89.75 69 GLU B CA 1
ATOM 2039 C C . GLU B 1 69 ? 18.047 -19.375 -27.672 1 89.75 69 GLU B C 1
ATOM 2041 O O . GLU B 1 69 ? 18.672 -20.344 -28.078 1 89.75 69 GLU B O 1
ATOM 2046 N N . LYS B 1 70 ? 18.594 -18.578 -26.844 1 89.81 70 LYS B N 1
ATOM 2047 C CA . LYS B 1 70 ? 19.922 -18.781 -26.266 1 89.81 70 LYS B CA 1
ATOM 2048 C C . LYS B 1 70 ? 19.922 -19.969 -25.312 1 89.81 70 LYS B C 1
ATOM 2050 O O . LYS B 1 70 ? 18.938 -20.234 -24.641 1 89.81 70 LYS B O 1
ATOM 2055 N N . PRO B 1 71 ? 20.922 -20.656 -25.297 1 92.25 71 PRO B N 1
ATOM 2056 C CA . PRO B 1 71 ? 21.031 -21.766 -24.344 1 92.25 71 PRO B CA 1
ATOM 2057 C C . PRO B 1 71 ? 20.938 -21.297 -22.891 1 92.25 71 PRO B C 1
ATOM 2059 O O . PRO B 1 71 ? 21.438 -20.219 -22.547 1 92.25 71 PRO B O 1
ATOM 2062 N N . ILE B 1 72 ? 20.297 -22.141 -22.156 1 92.44 72 ILE B N 1
ATOM 2063 C CA . ILE B 1 72 ? 20.156 -21.891 -20.734 1 92.44 72 ILE B CA 1
ATOM 2064 C C . ILE B 1 72 ? 20.938 -22.922 -19.938 1 92.44 72 ILE B C 1
ATOM 2066 O O . ILE B 1 72 ? 20.781 -24.125 -20.156 1 92.44 72 ILE B O 1
ATOM 2070 N N . ASP B 1 73 ? 21.844 -22.391 -19.094 1 93.94 73 ASP B N 1
ATOM 2071 C CA . ASP B 1 73 ? 22.578 -23.344 -18.281 1 93.94 73 ASP B CA 1
ATOM 2072 C C . ASP B 1 73 ? 21.672 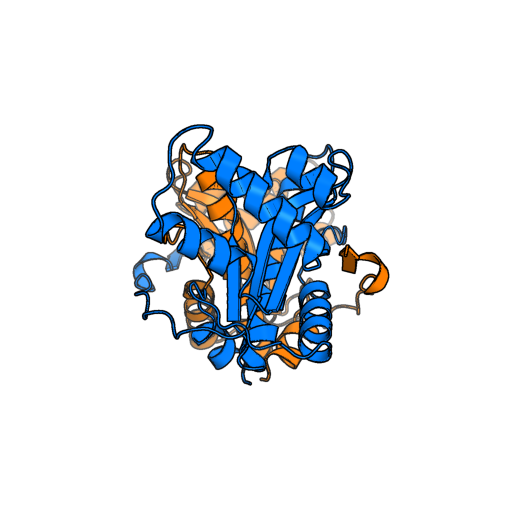-23.984 -17.234 1 93.94 73 ASP B C 1
ATOM 2074 O O . ASP B 1 73 ? 20.625 -23.438 -16.891 1 93.94 73 ASP B O 1
ATOM 2078 N N . ASP B 1 74 ? 22.125 -25.078 -16.688 1 94.12 74 ASP B N 1
ATOM 2079 C CA . ASP B 1 74 ? 21.312 -25.906 -15.789 1 94.12 74 ASP B CA 1
ATOM 2080 C C . ASP B 1 74 ? 21 -25.156 -14.5 1 94.12 74 ASP B C 1
ATOM 2082 O O . ASP B 1 74 ? 19.906 -25.297 -13.938 1 94.12 74 ASP B O 1
ATOM 2086 N N . SER B 1 75 ? 21.891 -24.469 -14.055 1 93.75 75 SER B N 1
ATOM 2087 C CA . SER B 1 75 ? 21.703 -23.734 -12.805 1 93.75 75 SER B CA 1
ATOM 2088 C C . SER B 1 75 ? 20.609 -22.688 -12.938 1 93.75 75 SER B C 1
ATOM 2090 O O . SER B 1 75 ? 19.734 -22.594 -12.078 1 93.75 75 SER B O 1
ATOM 2092 N N . ASN B 1 76 ? 20.641 -21.922 -14.008 1 92.25 76 ASN B N 1
ATOM 2093 C CA . ASN B 1 76 ? 19.609 -20.922 -14.273 1 92.25 76 ASN B CA 1
ATOM 2094 C C . ASN B 1 76 ? 18.25 -21.562 -14.5 1 92.25 76 ASN B C 1
ATOM 2096 O O . ASN B 1 76 ? 17.234 -21.047 -14.016 1 92.25 76 ASN B O 1
ATOM 2100 N N . LEU B 1 77 ? 18.281 -22.578 -15.203 1 94.75 77 LEU B N 1
ATOM 2101 C CA . LEU B 1 77 ? 17.047 -23.297 -15.461 1 94.75 77 LEU B CA 1
ATOM 2102 C C . LEU B 1 77 ? 16.406 -23.766 -14.156 1 94.75 77 LEU B C 1
ATOM 2104 O O . LEU B 1 77 ? 15.195 -23.609 -13.969 1 94.75 77 LEU B O 1
ATOM 2108 N N . LYS B 1 78 ? 17.156 -24.359 -13.336 1 95.31 78 LYS B N 1
ATOM 2109 C CA . LYS B 1 78 ? 16.656 -24.859 -12.055 1 95.31 78 LYS B CA 1
ATOM 2110 C C . LYS B 1 78 ? 16.141 -23.703 -11.195 1 95.31 78 LYS B C 1
ATOM 2112 O O . LYS B 1 78 ? 15.086 -23.828 -10.562 1 95.31 78 LYS B O 1
ATOM 2117 N N . LYS B 1 79 ? 16.828 -22.641 -11.156 1 94.44 79 LYS B N 1
ATOM 2118 C CA . LYS B 1 79 ? 16.438 -21.484 -10.359 1 94.44 79 LYS B CA 1
ATOM 2119 C C . LYS B 1 79 ? 15.086 -20.938 -10.797 1 94.44 79 LYS B C 1
ATOM 2121 O O . LYS B 1 79 ? 14.219 -20.656 -9.961 1 94.44 79 LYS B O 1
ATOM 2126 N N . ILE B 1 80 ? 14.945 -20.766 -12.062 1 95.06 80 ILE B N 1
ATOM 2127 C CA . ILE B 1 80 ? 13.703 -20.219 -12.594 1 95.06 80 ILE B CA 1
ATOM 2128 C C . ILE B 1 80 ? 12.57 -21.203 -12.367 1 95.06 80 ILE B C 1
ATOM 2130 O O . ILE B 1 80 ? 11.461 -20.812 -11.984 1 95.06 80 ILE B O 1
ATOM 2134 N N . ARG B 1 81 ? 12.859 -22.438 -12.602 1 96.44 81 ARG B N 1
ATOM 2135 C CA . ARG B 1 81 ? 11.859 -23.469 -12.367 1 96.44 81 ARG B CA 1
ATOM 2136 C C . ARG B 1 81 ? 11.391 -23.469 -10.914 1 96.44 81 ARG B C 1
ATOM 2138 O O . ARG B 1 81 ? 10.195 -23.5 -10.641 1 96.44 81 ARG B O 1
ATOM 2145 N N . ASP B 1 82 ? 12.352 -23.469 -10.016 1 96.25 82 ASP B N 1
ATOM 2146 C CA . ASP B 1 82 ? 12.039 -23.484 -8.586 1 96.25 82 ASP B CA 1
ATOM 2147 C C . ASP B 1 82 ? 11.211 -22.266 -8.195 1 96.25 82 ASP B C 1
ATOM 2149 O O . ASP B 1 82 ? 10.328 -22.359 -7.34 1 96.25 82 ASP B O 1
ATOM 2153 N N . LYS B 1 83 ? 11.492 -21.141 -8.789 1 95 83 LYS B N 1
ATOM 2154 C CA . LYS B 1 83 ? 10.75 -19.906 -8.523 1 95 83 LYS B CA 1
ATOM 2155 C C . LYS B 1 83 ? 9.281 -20.047 -8.898 1 95 83 LYS B C 1
ATOM 2157 O O . LYS B 1 83 ? 8.406 -19.516 -8.227 1 95 83 LYS B O 1
ATOM 2162 N N . PHE B 1 84 ? 9.023 -20.766 -9.969 1 97.06 84 PHE B N 1
ATOM 2163 C CA . PHE B 1 84 ? 7.656 -20.844 -10.477 1 97.06 84 PHE B CA 1
ATOM 2164 C C . PHE B 1 84 ? 6.914 -22.031 -9.852 1 97.06 84 PHE B C 1
ATOM 2166 O O . PHE B 1 84 ? 5.691 -21.984 -9.688 1 97.06 84 PHE B O 1
ATOM 2173 N N . LEU B 1 85 ? 7.66 -23.031 -9.43 1 97.19 85 LEU B N 1
ATOM 2174 C CA . LEU B 1 85 ? 6.949 -24.266 -9.125 1 97.19 85 LEU B CA 1
ATOM 2175 C C . LEU B 1 85 ? 7.035 -24.594 -7.637 1 97.19 85 LEU B C 1
ATOM 2177 O O . LEU B 1 85 ? 6.234 -25.375 -7.117 1 97.19 85 LEU B O 1
ATOM 2181 N N . ASN B 1 86 ? 7.977 -24.062 -6.891 1 97.38 86 ASN B N 1
ATOM 2182 C CA . ASN B 1 86 ? 8.164 -24.406 -5.488 1 97.38 86 ASN B CA 1
ATOM 2183 C C . ASN B 1 86 ? 7.16 -23.688 -4.59 1 97.38 86 ASN B C 1
ATOM 2185 O O . ASN B 1 86 ? 6.625 -24.281 -3.65 1 97.38 86 ASN B O 1
ATOM 2189 N N . PRO B 1 87 ? 6.91 -22.375 -4.809 1 98 87 PRO B N 1
ATOM 2190 C CA . PRO B 1 87 ? 5.938 -21.719 -3.936 1 98 87 PRO B CA 1
ATOM 2191 C C . PRO B 1 87 ? 4.605 -22.453 -3.873 1 98 87 PRO B C 1
ATOM 2193 O O . PRO B 1 87 ? 4.156 -23.016 -4.875 1 98 87 PRO B O 1
ATOM 2196 N N . SER B 1 88 ? 4.012 -22.438 -2.686 1 98.56 88 SER B N 1
ATOM 2197 C CA . SER B 1 88 ? 2.74 -23.141 -2.496 1 98.56 88 SER B CA 1
ATOM 2198 C C . SER B 1 88 ? 1.662 -22.562 -3.414 1 98.56 88 SER B C 1
ATOM 2200 O O . SER B 1 88 ? 0.868 -23.312 -3.984 1 98.56 88 SER B O 1
ATOM 2202 N N . HIS B 1 89 ? 1.575 -21.25 -3.555 1 98.38 89 HIS B N 1
ATOM 2203 C CA . HIS B 1 89 ? 0.579 -20.578 -4.383 1 98.38 89 HIS B CA 1
ATOM 2204 C C . HIS B 1 89 ? 1.21 -19.469 -5.207 1 98.38 89 HIS B C 1
ATOM 2206 O O . HIS B 1 89 ? 2.252 -18.922 -4.836 1 98.38 89 HIS B O 1
ATOM 2212 N N . LEU B 1 90 ? 0.644 -19.188 -6.297 1 98.5 90 LEU B N 1
ATOM 2213 C CA . LEU B 1 90 ? 0.875 -17.984 -7.09 1 98.5 90 LEU B CA 1
ATOM 2214 C C . LEU B 1 90 ? -0.422 -17.219 -7.289 1 98.5 90 LEU B C 1
ATOM 2216 O O . LEU B 1 90 ? -1.345 -17.703 -7.949 1 98.5 90 LEU B O 1
ATOM 2220 N N . LEU B 1 91 ? -0.516 -16.062 -6.688 1 98.75 91 LEU B N 1
ATOM 2221 C CA . LEU B 1 91 ? -1.609 -15.133 -6.953 1 98.75 91 LEU B CA 1
ATOM 2222 C C . LEU B 1 91 ? -1.176 -14.055 -7.934 1 98.75 91 LEU B C 1
ATOM 2224 O O . LEU B 1 91 ? -0.102 -13.469 -7.785 1 98.75 91 LEU B O 1
ATOM 2228 N N . ILE B 1 92 ? -1.952 -13.852 -8.938 1 98.94 92 ILE B N 1
ATOM 2229 C CA . ILE B 1 92 ? -1.801 -12.648 -9.75 1 98.94 92 ILE B CA 1
ATOM 2230 C C . ILE B 1 92 ? -2.742 -11.562 -9.25 1 98.94 92 ILE B C 1
ATOM 2232 O O . ILE B 1 92 ? -3.965 -11.727 -9.281 1 98.94 92 ILE B O 1
ATOM 2236 N N . ALA B 1 93 ? -2.217 -10.5 -8.742 1 98.94 93 ALA B N 1
ATOM 2237 C CA . ALA B 1 93 ? -2.99 -9.336 -8.32 1 98.94 93 ALA B CA 1
ATOM 2238 C C . ALA B 1 93 ? -3.207 -8.367 -9.477 1 98.94 93 ALA B C 1
ATOM 2240 O O . ALA B 1 93 ? -2.262 -8.023 -10.188 1 98.94 93 ALA B O 1
ATOM 2241 N N . THR B 1 94 ? -4.445 -7.949 -9.672 1 98.94 94 THR B N 1
ATOM 2242 C CA . THR B 1 94 ? -4.75 -7.012 -10.75 1 98.94 94 THR B CA 1
ATOM 2243 C C . THR B 1 94 ? -5.586 -5.844 -10.227 1 98.94 94 THR B C 1
ATOM 2245 O O . THR B 1 94 ? -6.176 -5.93 -9.148 1 98.94 94 THR B O 1
ATOM 2248 N N . GLN B 1 95 ? -5.5 -4.805 -10.922 1 98.81 95 GLN B N 1
ATOM 2249 C CA . GLN B 1 95 ? -6.324 -3.619 -10.703 1 98.81 95 GLN B CA 1
ATOM 2250 C C . GLN B 1 95 ? -7.355 -3.451 -11.812 1 98.81 95 GLN B C 1
ATOM 2252 O O . GLN B 1 95 ? -7.027 -3.586 -12.992 1 98.81 95 GLN B O 1
ATOM 2257 N N . VAL B 1 96 ? -8.594 -3.184 -11.445 1 98.75 96 VAL B N 1
ATOM 2258 C CA . VAL B 1 96 ? -9.625 -2.887 -12.438 1 98.75 96 VAL B CA 1
ATOM 2259 C C . VAL B 1 96 ? -9.25 -1.622 -13.203 1 98.75 96 VAL B C 1
ATOM 2261 O O . VAL B 1 96 ? -8.859 -0.617 -12.609 1 98.75 96 VAL B O 1
ATOM 2264 N N . CYS B 1 97 ? -9.375 -1.653 -14.508 1 98.56 97 CYS B N 1
ATOM 2265 C CA . CYS B 1 97 ? -8.969 -0.555 -15.383 1 98.56 97 CYS B CA 1
ATOM 2266 C C . CYS B 1 97 ? -9.953 0.605 -15.289 1 98.56 97 CYS B C 1
ATOM 2268 O O . CYS B 1 97 ? -11.133 0.404 -15 1 98.56 97 CYS B O 1
ATOM 2270 N N . THR B 1 98 ? -9.477 1.784 -15.477 1 98.12 98 THR B N 1
ATOM 2271 C CA . THR B 1 98 ? -10.25 3.018 -15.594 1 98.12 98 THR B CA 1
ATOM 2272 C C . THR B 1 98 ? -9.555 4.008 -16.516 1 98.12 98 THR B C 1
ATOM 2274 O O . THR B 1 98 ? -8.328 4.004 -16.641 1 98.12 98 THR B O 1
ATOM 2277 N N . ASP B 1 99 ? -10.328 4.871 -17.219 1 97.06 99 ASP B N 1
ATOM 2278 C CA . ASP B 1 99 ? -9.773 5.883 -18.109 1 97.06 99 ASP B CA 1
ATOM 2279 C C . ASP B 1 99 ? -9.391 7.145 -17.344 1 97.06 99 ASP B C 1
ATOM 2281 O O . ASP B 1 99 ? -8.688 8.008 -17.859 1 97.06 99 ASP B O 1
ATOM 2285 N N . ASN B 1 100 ? -9.82 7.219 -16.125 1 97.25 100 ASN B N 1
ATOM 2286 C CA . ASN B 1 100 ? -9.477 8.344 -15.266 1 97.25 100 ASN B CA 1
ATOM 2287 C C . ASN B 1 100 ? -8.102 8.156 -14.625 1 97.25 100 ASN B C 1
ATOM 2289 O O . ASN B 1 100 ? -7.938 7.348 -13.711 1 97.25 100 ASN B O 1
ATOM 2293 N N . GLN B 1 101 ? -7.16 8.992 -15.055 1 95.56 101 GLN B N 1
ATOM 2294 C CA . GLN B 1 101 ? -5.766 8.812 -14.672 1 95.56 101 GLN B CA 1
ATOM 2295 C C . GLN B 1 101 ? -5.582 9.023 -13.172 1 95.56 101 GLN B C 1
ATOM 2297 O O . GLN B 1 101 ? -4.762 8.352 -12.539 1 95.56 101 GLN B O 1
ATOM 2302 N N . VAL B 1 102 ? -6.285 9.961 -12.578 1 94.69 102 VAL B N 1
ATOM 2303 C CA . VAL B 1 102 ? -6.207 10.203 -11.141 1 94.69 102 VAL B CA 1
ATOM 2304 C C . VAL B 1 102 ? -6.738 8.984 -10.383 1 94.69 102 VAL B C 1
ATOM 2306 O O . VAL B 1 102 ? -6.094 8.5 -9.445 1 94.69 102 VAL B O 1
ATOM 2309 N N . GLN B 1 103 ? -7.875 8.523 -10.82 1 96.69 103 GLN B N 1
ATOM 2310 C CA . GLN B 1 103 ? -8.453 7.332 -10.203 1 96.69 103 GLN B CA 1
ATOM 2311 C C . GLN B 1 103 ? -7.531 6.125 -10.375 1 96.69 103 GLN B C 1
ATOM 2313 O O . GLN B 1 103 ? -7.402 5.301 -9.469 1 96.69 103 GLN B O 1
ATOM 2318 N N . LYS B 1 104 ? -6.934 5.996 -11.555 1 97.81 104 LYS B N 1
ATOM 2319 C CA . LYS B 1 104 ? -6.035 4.879 -11.828 1 97.81 104 LYS B CA 1
ATOM 2320 C C . LYS B 1 104 ? -4.906 4.82 -10.805 1 97.81 104 LYS B C 1
ATOM 2322 O O . LYS B 1 104 ? -4.594 3.752 -10.273 1 97.81 104 LYS B O 1
ATOM 2327 N N . LEU B 1 105 ? -4.359 5.949 -10.523 1 97.19 105 LEU B N 1
ATOM 2328 C CA . LEU B 1 105 ? -3.252 6.016 -9.578 1 97.19 105 LEU B CA 1
ATOM 2329 C C . LEU B 1 105 ? -3.729 5.719 -8.156 1 97.19 105 LEU B C 1
ATOM 2331 O O . LEU B 1 105 ? -3.068 4.992 -7.414 1 97.19 105 LEU B O 1
ATOM 2335 N N . GLU B 1 106 ? -4.836 6.262 -7.75 1 97.69 106 GLU B N 1
ATOM 2336 C CA . GLU B 1 106 ? -5.398 6.008 -6.426 1 97.69 106 GLU B CA 1
ATOM 2337 C C . GLU B 1 106 ? -5.777 4.539 -6.258 1 97.69 106 GLU B C 1
ATOM 2339 O O . GLU B 1 106 ? -5.594 3.961 -5.184 1 97.69 106 GLU B O 1
ATOM 2344 N N . ASP B 1 107 ? -6.348 3.979 -7.328 1 98.56 107 ASP B N 1
ATOM 2345 C CA . ASP B 1 107 ? -6.668 2.555 -7.316 1 98.56 107 ASP B CA 1
ATOM 2346 C C . ASP B 1 107 ? -5.406 1.708 -7.164 1 98.56 107 ASP B C 1
ATOM 2348 O O . ASP B 1 107 ? -5.426 0.676 -6.492 1 98.56 107 ASP B O 1
ATOM 2352 N N . TYR B 1 108 ? -4.367 2.135 -7.816 1 98.62 108 TYR B N 1
ATOM 2353 C CA . TYR B 1 108 ? -3.096 1.429 -7.684 1 98.62 108 TYR B CA 1
ATOM 2354 C C . TYR B 1 108 ? -2.607 1.448 -6.242 1 98.62 108 TYR B C 1
ATOM 2356 O O . TYR B 1 108 ? -2.125 0.435 -5.73 1 98.62 108 TYR B O 1
ATOM 2364 N N . ALA B 1 109 ? -2.715 2.547 -5.574 1 98.69 109 ALA B N 1
ATOM 2365 C CA . ALA B 1 109 ? -2.367 2.641 -4.156 1 98.69 109 ALA B CA 1
ATOM 2366 C C . ALA B 1 109 ? -3.227 1.699 -3.318 1 98.69 109 ALA B C 1
ATOM 2368 O O . ALA B 1 109 ? -2.721 1.029 -2.414 1 98.69 109 ALA B O 1
ATOM 2369 N N . ALA B 1 110 ? -4.5 1.697 -3.607 1 98.81 110 ALA B N 1
ATOM 2370 C CA . ALA B 1 110 ? -5.406 0.802 -2.893 1 98.81 110 ALA B CA 1
ATOM 2371 C C . ALA B 1 110 ? -4.988 -0.655 -3.062 1 98.81 110 ALA B C 1
ATOM 2373 O O . ALA B 1 110 ? -4.984 -1.424 -2.1 1 98.81 110 ALA B O 1
ATOM 2374 N N . CYS B 1 111 ? -4.66 -1.03 -4.273 1 98.88 111 CYS B N 1
ATOM 2375 C CA . CYS B 1 111 ? -4.199 -2.389 -4.539 1 98.88 111 CYS B CA 1
ATOM 2376 C C . CYS B 1 111 ? -2.916 -2.689 -3.775 1 98.88 111 CYS B C 1
ATOM 2378 O O . CYS B 1 111 ? -2.744 -3.793 -3.252 1 98.88 111 CYS B O 1
ATOM 2380 N N . ALA B 1 112 ? -2.004 -1.726 -3.721 1 98.88 112 ALA B N 1
ATOM 2381 C CA . ALA B 1 112 ? -0.771 -1.905 -2.957 1 98.88 112 ALA B CA 1
ATOM 2382 C C . ALA B 1 112 ? -1.07 -2.127 -1.478 1 98.88 112 ALA B C 1
ATOM 2384 O O . ALA B 1 112 ? -0.471 -2.996 -0.839 1 98.88 112 ALA B O 1
ATOM 2385 N N . CYS B 1 113 ? -1.955 -1.358 -0.932 1 98.88 113 CYS B N 1
ATOM 2386 C CA . CYS B 1 113 ? -2.365 -1.536 0.457 1 98.88 113 CYS B CA 1
ATOM 2387 C C . CYS B 1 113 ? -2.994 -2.908 0.668 1 98.88 113 CYS B C 1
ATOM 2389 O O . CYS B 1 113 ? -2.777 -3.541 1.702 1 98.88 113 CYS B O 1
ATOM 2391 N N . ALA B 1 114 ? -3.814 -3.35 -0.289 1 98.94 114 ALA B N 1
ATOM 2392 C CA . ALA B 1 114 ? -4.43 -4.672 -0.209 1 98.94 114 ALA B CA 1
ATOM 2393 C C . ALA B 1 114 ? -3.367 -5.766 -0.163 1 98.94 114 ALA B C 1
ATOM 2395 O O . ALA B 1 114 ? -3.457 -6.691 0.648 1 98.94 114 ALA B O 1
ATOM 2396 N N . ILE B 1 115 ? -2.402 -5.645 -1.01 1 98.94 115 ILE B N 1
ATOM 2397 C CA . ILE B 1 115 ? -1.326 -6.629 -1.057 1 98.94 115 ILE B CA 1
ATOM 2398 C C . ILE B 1 115 ? -0.538 -6.594 0.251 1 98.94 115 ILE B C 1
ATOM 2400 O O . ILE B 1 115 ? -0.113 -7.637 0.755 1 98.94 115 ILE B O 1
ATOM 2404 N N . GLN B 1 116 ? -0.32 -5.438 0.793 1 98.94 116 GLN B N 1
ATOM 2405 C CA . GLN B 1 116 ? 0.379 -5.332 2.068 1 98.94 116 GLN B CA 1
ATOM 2406 C C . GLN B 1 116 ? -0.428 -5.98 3.191 1 98.94 116 GLN B C 1
ATOM 2408 O O . GLN B 1 116 ? 0.127 -6.688 4.035 1 98.94 116 GLN B O 1
ATOM 2413 N N . ASN B 1 117 ? -1.757 -5.715 3.254 1 98.94 117 ASN B N 1
ATOM 2414 C CA . ASN B 1 117 ? -2.611 -6.41 4.207 1 98.94 117 ASN B CA 1
ATOM 2415 C C . ASN B 1 117 ? -2.492 -7.926 4.066 1 98.94 117 ASN B C 1
ATOM 2417 O O . ASN B 1 117 ? -2.377 -8.641 5.062 1 98.94 117 ASN B O 1
ATOM 2421 N N . LEU B 1 118 ? -2.578 -8.367 2.828 1 98.94 118 LEU B N 1
ATOM 2422 C CA . LEU B 1 118 ? -2.428 -9.789 2.529 1 98.94 118 LEU B CA 1
ATOM 2423 C C . LEU B 1 118 ? -1.108 -10.32 3.08 1 98.94 118 LEU B C 1
ATOM 2425 O O . LEU B 1 118 ? -1.086 -11.352 3.764 1 98.94 118 LEU B O 1
ATOM 2429 N N . SER B 1 119 ? -0.027 -9.633 2.83 1 98.81 119 SER B N 1
ATOM 2430 C CA . SER B 1 119 ? 1.312 -10.031 3.256 1 98.81 119 SER B CA 1
ATOM 2431 C C . SER B 1 119 ? 1.41 -10.102 4.773 1 98.81 119 SER B C 1
ATOM 2433 O O . SER B 1 119 ? 2.004 -11.039 5.32 1 98.81 119 SER B O 1
ATOM 2435 N N . LEU B 1 120 ? 0.847 -9.164 5.43 1 98.81 120 LEU B N 1
ATOM 2436 C CA . LEU B 1 120 ? 0.887 -9.125 6.887 1 98.81 120 LEU B CA 1
ATOM 2437 C C . LEU B 1 120 ? 0.047 -10.25 7.484 1 98.81 120 LEU B C 1
ATOM 2439 O O . LEU B 1 120 ? 0.408 -10.812 8.516 1 98.81 120 LEU B O 1
ATOM 2443 N N . SER B 1 121 ? -1.078 -10.539 6.859 1 98.75 121 SER B N 1
ATOM 2444 C CA . SER B 1 121 ? -1.893 -11.672 7.293 1 98.75 121 SER B CA 1
ATOM 2445 C C . SER B 1 121 ? -1.131 -12.984 7.16 1 98.75 121 SER B C 1
ATOM 2447 O O . SER B 1 121 ? -1.174 -13.82 8.062 1 98.75 121 SER B O 1
ATOM 2449 N N . LEU B 1 122 ? -0.445 -13.172 6.059 1 98.69 122 LEU B N 1
ATOM 2450 C CA . LEU B 1 122 ? 0.343 -14.383 5.82 1 98.69 122 LEU B CA 1
ATOM 2451 C C . LEU B 1 122 ? 1.418 -14.547 6.891 1 98.69 122 LEU B C 1
ATOM 2453 O O . LEU B 1 122 ? 1.598 -15.641 7.434 1 98.69 122 LEU B O 1
ATOM 2457 N N . VAL B 1 123 ? 2.061 -13.484 7.215 1 97 123 VAL B N 1
ATOM 2458 C CA . VAL B 1 123 ? 3.168 -13.531 8.164 1 97 123 VAL B CA 1
ATOM 2459 C C . VAL B 1 123 ? 2.654 -13.961 9.539 1 97 123 VAL B C 1
ATOM 2461 O O . VAL B 1 123 ? 3.344 -14.672 10.273 1 97 123 VAL B O 1
ATOM 2464 N N . ALA B 1 124 ? 1.482 -13.523 9.859 1 97.19 124 ALA B N 1
ATOM 2465 C CA . ALA B 1 124 ? 0.876 -13.898 11.133 1 97.19 124 ALA B CA 1
ATOM 2466 C C . ALA B 1 124 ? 0.735 -15.414 11.25 1 97.19 124 ALA B C 1
ATOM 2468 O O . ALA B 1 124 ? 0.647 -15.945 12.359 1 97.19 124 ALA B O 1
ATOM 2469 N N . ASP B 1 125 ? 0.685 -16.156 10.172 1 97.5 125 ASP B N 1
ATOM 2470 C CA . ASP B 1 125 ? 0.592 -17.609 10.133 1 97.5 125 ASP B CA 1
ATOM 2471 C C . ASP B 1 125 ? 1.937 -18.234 9.766 1 97.5 125 ASP B C 1
ATOM 2473 O O . ASP B 1 125 ? 1.998 -19.406 9.375 1 97.5 125 ASP B O 1
ATOM 2477 N N . ASP B 1 126 ? 2.994 -17.391 9.797 1 96.94 126 ASP B N 1
ATOM 2478 C CA . ASP B 1 126 ? 4.363 -17.812 9.5 1 96.94 126 ASP B CA 1
ATOM 2479 C C . ASP B 1 126 ? 4.504 -18.25 8.039 1 96.94 126 ASP B C 1
ATOM 2481 O O . ASP B 1 126 ? 5.242 -19.188 7.738 1 96.94 126 ASP B O 1
ATOM 2485 N N . VAL B 1 127 ? 3.725 -17.734 7.215 1 98.31 127 VAL B N 1
ATOM 2486 C CA . VAL B 1 127 ? 3.801 -17.938 5.773 1 98.31 127 VAL B CA 1
ATOM 2487 C C . VAL B 1 127 ? 4.379 -16.688 5.105 1 98.31 127 VAL B C 1
ATOM 2489 O O . VAL B 1 127 ? 4.023 -15.57 5.465 1 98.31 127 VAL B O 1
ATOM 2492 N N . GLY B 1 128 ? 5.309 -16.875 4.164 1 97.5 128 GLY B N 1
ATOM 2493 C CA . GLY B 1 128 ? 5.938 -15.766 3.469 1 97.5 128 GLY B CA 1
ATOM 2494 C C . GLY B 1 128 ? 5.375 -15.531 2.078 1 97.5 128 GLY B C 1
ATOM 2495 O O . GLY B 1 128 ? 4.559 -16.328 1.598 1 97.5 128 GLY B O 1
ATOM 2496 N N . CYS B 1 129 ? 5.781 -14.43 1.52 1 97.94 129 CYS B N 1
ATOM 2497 C CA . CYS B 1 129 ? 5.395 -14.148 0.142 1 97.94 129 CYS B CA 1
ATOM 2498 C C . CYS B 1 129 ? 6.414 -13.234 -0.537 1 97.94 129 CYS B C 1
ATOM 2500 O O . CYS B 1 129 ? 7.305 -12.695 0.121 1 97.94 129 CYS B O 1
ATOM 2502 N N . LYS B 1 130 ? 6.336 -13.195 -1.815 1 97.62 130 LYS B N 1
ATOM 2503 C CA . LYS B 1 130 ? 7.121 -12.32 -2.678 1 97.62 130 LYS B CA 1
ATOM 2504 C C . LYS B 1 130 ? 6.234 -11.641 -3.719 1 97.62 130 LYS B C 1
ATOM 2506 O O . LYS B 1 130 ? 5.523 -12.305 -4.469 1 97.62 130 LYS B O 1
ATOM 2511 N N . TRP B 1 131 ? 6.207 -10.32 -3.656 1 98.56 131 TRP B N 1
ATOM 2512 C CA . TRP B 1 131 ? 5.59 -9.508 -4.699 1 98.56 131 TRP B CA 1
ATOM 2513 C C . TRP B 1 131 ? 6.586 -9.203 -5.812 1 98.56 131 TRP B C 1
ATOM 2515 O O . TRP B 1 131 ? 7.633 -8.594 -5.566 1 98.56 131 TRP B O 1
ATOM 2525 N N . SER B 1 132 ? 6.27 -9.68 -7.039 1 96.94 132 SER B N 1
ATOM 2526 C CA . SER B 1 132 ? 7.191 -9.492 -8.156 1 96.94 132 SER B CA 1
ATOM 2527 C C . SER B 1 132 ? 6.496 -8.836 -9.344 1 96.94 132 SER B C 1
ATOM 2529 O O . SER B 1 132 ? 5.305 -9.055 -9.57 1 96.94 132 SER B O 1
ATOM 2531 N N . THR B 1 133 ? 7.254 -8.031 -10 1 96.12 133 THR B N 1
ATOM 2532 C CA . THR B 1 133 ? 6.855 -7.438 -11.273 1 96.12 133 THR B CA 1
ATOM 2533 C C . THR B 1 133 ? 7.871 -7.766 -12.367 1 96.12 133 THR B C 1
ATOM 2535 O O . THR B 1 133 ? 8.68 -8.68 -12.211 1 96.12 133 THR B O 1
ATOM 2538 N N . GLY B 1 134 ? 7.836 -7.043 -13.484 1 93.38 134 GLY B N 1
ATOM 2539 C CA . GLY B 1 134 ? 8.75 -7.305 -14.586 1 93.38 134 GLY B CA 1
ATOM 2540 C C . GLY B 1 134 ? 8.039 -7.539 -15.906 1 93.38 134 GLY B C 1
ATOM 2541 O O . GLY B 1 134 ? 6.82 -7.406 -15.992 1 93.38 134 GLY B O 1
ATOM 2542 N N . LYS B 1 135 ? 8.805 -7.934 -16.891 1 95.06 135 LYS B N 1
ATOM 2543 C CA . LYS B 1 135 ? 8.305 -8.078 -18.266 1 95.06 135 LYS B CA 1
ATOM 2544 C C . LYS B 1 135 ? 7.188 -9.109 -18.328 1 95.06 135 LYS B C 1
ATOM 2546 O O . LYS B 1 135 ? 6.207 -8.914 -19.047 1 95.06 135 LYS B O 1
ATOM 2551 N N . ILE B 1 136 ? 7.305 -10.148 -17.594 1 97.25 136 ILE B N 1
ATOM 2552 C CA . ILE B 1 136 ? 6.332 -11.234 -17.672 1 97.25 136 ILE B CA 1
ATOM 2553 C C . ILE B 1 136 ? 4.965 -10.734 -17.219 1 97.25 136 ILE B C 1
ATOM 2555 O O . ILE B 1 136 ? 3.932 -11.203 -17.688 1 97.25 136 ILE B O 1
ATOM 2559 N N . THR B 1 137 ? 4.891 -9.727 -16.328 1 97.31 137 THR B N 1
ATOM 2560 C CA . THR B 1 137 ? 3.621 -9.242 -15.797 1 97.31 137 THR B CA 1
ATOM 2561 C C . THR B 1 137 ? 2.922 -8.328 -16.797 1 97.31 137 THR B C 1
ATOM 2563 O O . THR B 1 137 ? 1.752 -7.98 -16.609 1 97.31 137 THR B O 1
ATOM 2566 N N . THR B 1 138 ? 3.641 -7.969 -17.828 1 96.56 138 THR B N 1
ATOM 2567 C CA . THR B 1 138 ? 3.037 -7.086 -18.828 1 96.56 138 THR B CA 1
ATOM 2568 C C . THR B 1 138 ? 2.863 -7.812 -20.156 1 96.56 138 THR B C 1
ATOM 2570 O O . THR B 1 138 ? 2.312 -7.254 -21.109 1 96.56 138 THR B O 1
ATOM 2573 N N . ASP B 1 139 ? 3.346 -9.023 -20.25 1 98.12 139 ASP B N 1
ATOM 2574 C CA . ASP B 1 139 ? 3.293 -9.789 -21.484 1 98.12 139 ASP B CA 1
ATOM 2575 C C . ASP B 1 139 ? 1.865 -10.234 -21.797 1 98.12 139 ASP B C 1
ATOM 2577 O O . ASP B 1 139 ? 1.173 -10.766 -20.922 1 98.12 139 ASP B O 1
ATOM 2581 N N . PRO B 1 140 ? 1.453 -10.031 -23.078 1 98.31 140 PRO B N 1
ATOM 2582 C CA . PRO B 1 140 ? 0.093 -10.438 -23.438 1 98.31 140 PRO B CA 1
ATOM 2583 C C . PRO B 1 140 ? -0.157 -11.922 -23.203 1 98.31 140 PRO B C 1
ATOM 2585 O O . PRO B 1 140 ? -1.282 -12.32 -22.891 1 98.31 140 PRO B O 1
ATOM 2588 N N . ASN B 1 141 ? 0.843 -12.773 -23.359 1 98.69 141 ASN B N 1
ATOM 2589 C CA . ASN B 1 141 ? 0.675 -14.203 -23.156 1 98.69 141 ASN B CA 1
ATOM 2590 C C . ASN B 1 141 ? 0.353 -14.523 -21.688 1 98.69 141 ASN B C 1
ATOM 2592 O O . ASN B 1 141 ? -0.342 -15.508 -21.406 1 98.69 141 ASN B O 1
ATOM 2596 N N . THR B 1 142 ? 0.883 -13.727 -20.766 1 98.81 142 THR B N 1
ATOM 2597 C CA . THR B 1 142 ? 0.539 -13.906 -19.359 1 98.81 142 THR B CA 1
ATOM 2598 C C . THR B 1 142 ? -0.963 -13.734 -19.156 1 98.81 142 THR B C 1
ATOM 2600 O O . THR B 1 142 ? -1.592 -14.547 -18.469 1 98.81 142 THR B O 1
ATOM 2603 N N . TYR B 1 143 ? -1.513 -12.695 -19.734 1 98.81 143 TYR B N 1
ATOM 2604 C CA . TYR B 1 143 ? -2.943 -12.438 -19.625 1 98.81 143 TYR B CA 1
ATOM 2605 C C . TYR B 1 143 ? -3.754 -13.586 -20.203 1 98.81 143 TYR B C 1
ATOM 2607 O O . TYR B 1 143 ? -4.75 -14.016 -19.609 1 98.81 143 TYR B O 1
ATOM 2615 N N . GLN B 1 144 ? -3.316 -14.102 -21.312 1 98.69 144 GLN B N 1
ATOM 2616 C CA . GLN B 1 144 ? -3.998 -15.227 -21.953 1 98.69 144 GLN B CA 1
ATOM 2617 C C . GLN B 1 144 ? -3.945 -16.469 -21.078 1 98.69 144 GLN B C 1
ATOM 2619 O O . GLN B 1 144 ? -4.969 -17.109 -20.828 1 98.69 144 GLN B O 1
ATOM 2624 N N . ILE B 1 145 ? -2.785 -16.812 -20.547 1 98.75 145 ILE B N 1
ATOM 2625 C CA . ILE B 1 145 ? -2.584 -18 -19.719 1 98.75 145 ILE B CA 1
ATOM 2626 C C . ILE B 1 145 ? -3.438 -17.891 -18.453 1 98.75 145 ILE B C 1
ATOM 2628 O O . ILE B 1 145 ? -4.098 -18.859 -18.062 1 98.75 145 ILE B O 1
ATOM 2632 N N . ALA B 1 146 ? -3.463 -16.688 -17.891 1 98.69 146 ALA B N 1
ATOM 2633 C CA . ALA B 1 146 ? -4.16 -16.469 -16.625 1 98.69 146 ALA B CA 1
ATOM 2634 C C . ALA B 1 146 ? -5.648 -16.234 -16.859 1 98.69 146 ALA B C 1
ATOM 2636 O O . ALA B 1 146 ? -6.426 -16.156 -15.898 1 98.69 146 ALA B O 1
ATOM 2637 N N . GLU B 1 147 ? -6.023 -16.078 -18.109 1 98.56 147 GLU B N 1
ATOM 2638 C CA . GLU B 1 147 ? -7.406 -15.797 -18.484 1 98.56 147 GLU B CA 1
ATOM 2639 C C . GLU B 1 147 ? -7.895 -14.484 -17.859 1 98.56 147 GLU B C 1
ATOM 2641 O O . GLU B 1 147 ? -8.984 -14.438 -17.281 1 98.56 147 GLU B O 1
ATOM 2646 N N . ILE B 1 148 ? -7.07 -13.484 -17.938 1 98.56 148 ILE B N 1
ATOM 2647 C CA . ILE B 1 148 ? -7.387 -12.125 -17.5 1 98.56 148 ILE B CA 1
ATOM 2648 C C . ILE B 1 148 ? -7.539 -11.219 -18.719 1 98.56 148 ILE B C 1
ATOM 2650 O O . ILE B 1 148 ? -6.68 -11.195 -19.594 1 98.56 148 ILE B O 1
ATOM 2654 N N . ASN B 1 149 ? -8.617 -10.555 -18.797 1 98.44 149 ASN B N 1
ATOM 2655 C CA . ASN B 1 149 ? -8.852 -9.617 -19.891 1 98.44 149 ASN B CA 1
ATOM 2656 C C . ASN B 1 149 ? -8.109 -8.305 -19.672 1 98.44 149 ASN B C 1
ATOM 2658 O O . ASN B 1 149 ? -8.453 -7.535 -18.766 1 98.44 149 ASN B O 1
ATOM 2662 N N . PRO B 1 150 ? -7.164 -8.016 -20.531 1 98.19 150 PRO B N 1
ATOM 2663 C CA . PRO B 1 150 ? -6.336 -6.828 -20.312 1 98.19 150 PRO B CA 1
ATOM 2664 C C . PRO B 1 150 ? -7.113 -5.523 -20.484 1 98.19 150 PRO B C 1
ATOM 2666 O O . PRO B 1 150 ? -6.637 -4.457 -20.094 1 98.19 150 PRO B O 1
ATOM 2669 N N . SER B 1 151 ? -8.242 -5.531 -21.078 1 98.06 151 SER B N 1
ATOM 2670 C CA . SER B 1 151 ? -9.07 -4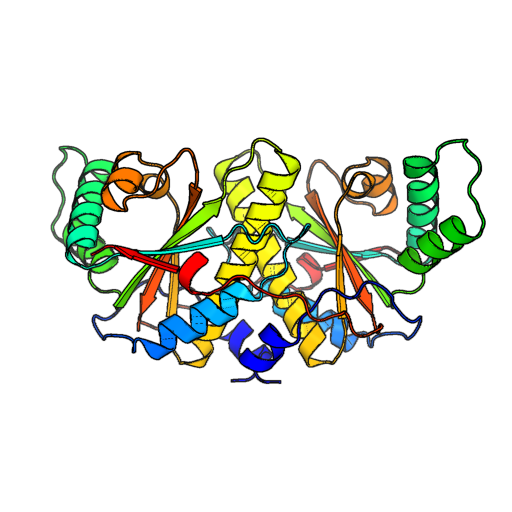.336 -21.203 1 98.06 151 SER B CA 1
ATOM 2671 C C . SER B 1 151 ? -9.828 -4.039 -19.922 1 98.06 151 SER B C 1
ATOM 2673 O O . SER B 1 151 ? -10.32 -2.924 -19.734 1 98.06 151 SER B O 1
ATOM 2675 N N . GLU B 1 152 ? -9.883 -5.043 -19.031 1 98.5 152 GLU B N 1
ATOM 2676 C CA . GLU B 1 152 ? -10.672 -4.906 -17.812 1 98.5 152 GLU B CA 1
ATOM 2677 C C . GLU B 1 152 ? -9.766 -4.801 -16.578 1 98.5 152 GLU B C 1
ATOM 2679 O O . GLU B 1 152 ? -10.109 -4.125 -15.609 1 98.5 152 GLU B O 1
ATOM 2684 N N . GLU B 1 153 ? -8.766 -5.539 -16.594 1 98.75 153 GLU B N 1
ATOM 2685 C CA . GLU B 1 153 ? -7.848 -5.609 -15.469 1 98.75 153 GLU B CA 1
ATOM 2686 C C . GLU B 1 153 ? -6.398 -5.48 -15.922 1 98.75 153 GLU B C 1
ATOM 2688 O O . GLU B 1 153 ? -6.02 -6.027 -16.953 1 98.75 153 GLU B O 1
ATOM 2693 N N . GLU B 1 154 ? -5.645 -4.793 -15.148 1 98.5 154 GLU B N 1
ATOM 2694 C CA . GLU B 1 154 ? -4.203 -4.684 -15.359 1 98.5 154 GLU B CA 1
ATOM 2695 C C . GLU B 1 154 ? -3.426 -5.328 -14.219 1 98.5 154 GLU B C 1
ATOM 2697 O O . GLU B 1 154 ? -3.758 -5.129 -13.047 1 98.5 154 GLU B O 1
ATOM 2702 N N . ILE B 1 155 ? -2.404 -6.066 -14.562 1 98.81 155 ILE B N 1
ATOM 2703 C CA . ILE B 1 155 ? -1.643 -6.793 -13.555 1 98.81 155 ILE B CA 1
ATOM 2704 C C . ILE B 1 155 ? -0.806 -5.816 -12.734 1 98.81 155 ILE B C 1
ATOM 2706 O O . ILE B 1 155 ? -0.034 -5.031 -13.289 1 98.81 155 ILE B O 1
ATOM 2710 N N . VAL B 1 156 ? -1.006 -5.867 -11.438 1 98.62 156 VAL B N 1
ATOM 2711 C CA . VAL B 1 156 ? -0.227 -5.113 -10.461 1 98.62 156 VAL B CA 1
ATOM 2712 C C . VAL B 1 156 ? 1.038 -5.887 -10.102 1 98.62 156 VAL B C 1
ATOM 2714 O O . VAL B 1 156 ? 2.098 -5.289 -9.891 1 98.62 156 VAL B O 1
ATOM 2717 N N . GLY B 1 157 ? 0.907 -7.203 -10.016 1 98.56 157 GLY B N 1
ATOM 2718 C CA . GLY B 1 157 ? 2.08 -8.023 -9.773 1 98.56 157 GLY B CA 1
ATOM 2719 C C . GLY B 1 157 ? 1.742 -9.477 -9.469 1 98.56 157 GLY B C 1
ATOM 2720 O O . GLY B 1 157 ? 0.569 -9.828 -9.336 1 98.56 157 GLY B O 1
ATOM 2721 N N . PHE B 1 158 ? 2.801 -10.336 -9.484 1 98.75 158 PHE B N 1
ATOM 2722 C CA . PHE B 1 158 ? 2.729 -11.719 -9.016 1 98.75 158 PHE B CA 1
ATOM 2723 C C . PHE B 1 158 ? 3.01 -11.789 -7.516 1 98.75 158 PHE B C 1
ATOM 2725 O O . PHE B 1 158 ? 3.98 -11.203 -7.035 1 98.75 158 PHE B O 1
ATOM 2732 N N . ILE B 1 159 ? 2.16 -12.445 -6.82 1 98.81 159 ILE B N 1
ATOM 2733 C CA . ILE B 1 159 ? 2.379 -12.688 -5.398 1 98.81 159 ILE B CA 1
ATOM 2734 C C . ILE B 1 159 ? 2.65 -14.172 -5.168 1 98.81 159 ILE B C 1
ATOM 2736 O O . ILE B 1 159 ? 1.722 -14.984 -5.141 1 98.81 159 ILE B O 1
ATOM 2740 N N . TRP B 1 160 ? 3.926 -14.523 -4.984 1 98.5 160 TRP B N 1
ATOM 2741 C CA . TRP B 1 160 ? 4.309 -15.883 -4.625 1 98.5 160 TRP B CA 1
ATOM 2742 C C . TRP B 1 160 ? 4.133 -16.125 -3.129 1 98.5 160 TRP B C 1
ATOM 2744 O O . TRP B 1 160 ? 4.559 -15.305 -2.311 1 98.5 160 TRP B O 1
ATOM 2754 N N . ILE B 1 161 ? 3.535 -17.234 -2.779 1 98.69 161 ILE B N 1
ATOM 2755 C CA . ILE B 1 161 ? 3.23 -17.5 -1.377 1 98.69 161 ILE B CA 1
ATOM 2756 C C . ILE B 1 161 ? 3.744 -18.875 -0.985 1 98.69 161 ILE B C 1
ATOM 2758 O O . ILE B 1 161 ? 3.559 -19.859 -1.724 1 98.69 161 ILE B O 1
ATOM 2762 N N . GLY B 1 162 ? 4.367 -18.938 0.15 1 98.62 162 GLY B N 1
ATOM 2763 C CA . GLY B 1 162 ? 4.82 -20.234 0.641 1 98.62 162 GLY B CA 1
ATOM 2764 C C . GLY B 1 162 ? 5.766 -20.125 1.824 1 98.62 162 GLY B C 1
ATOM 2765 O O . GLY B 1 162 ? 5.969 -19.031 2.363 1 98.62 162 GLY B O 1
ATOM 2766 N N . TYR B 1 163 ? 6.215 -21.312 2.242 1 98.06 163 TYR B N 1
ATOM 2767 C CA . TYR B 1 163 ? 7.258 -21.391 3.258 1 98.06 163 TYR B CA 1
ATOM 2768 C C . TYR B 1 163 ? 8.641 -21.281 2.629 1 98.06 163 TYR B C 1
ATOM 2770 O O . TYR B 1 163 ? 8.891 -21.828 1.552 1 98.06 163 TYR B O 1
ATOM 2778 N N . GLY B 1 164 ? 9.523 -20.484 3.268 1 95.06 164 GLY B N 1
ATOM 2779 C CA . GLY B 1 164 ? 10.844 -20.344 2.666 1 95.06 164 GLY B CA 1
ATOM 2780 C C . GLY B 1 164 ? 11.922 -20 3.672 1 95.06 164 GLY B C 1
ATOM 2781 O O . GLY B 1 164 ? 11.688 -20.016 4.879 1 95.06 164 GLY B O 1
ATOM 2782 N N . THR B 1 165 ? 13.062 -19.781 3.145 1 88.5 165 THR B N 1
ATOM 2783 C CA . THR B 1 165 ? 14.227 -19.438 3.951 1 88.5 165 THR B CA 1
ATOM 2784 C C . THR B 1 165 ? 14.094 -18.031 4.527 1 88.5 165 THR B C 1
ATOM 2786 O O . THR B 1 165 ? 13.555 -17.141 3.875 1 88.5 165 THR B O 1
ATOM 2789 N N . LYS B 1 166 ? 14.68 -17.922 5.699 1 83.69 166 LYS B N 1
ATOM 2790 C CA . LYS B 1 166 ? 14.664 -16.609 6.336 1 83.69 166 LYS B CA 1
ATOM 2791 C C . LYS B 1 166 ? 15.477 -15.594 5.531 1 83.69 166 LYS B C 1
ATOM 2793 O O . LYS B 1 166 ? 16.641 -15.836 5.215 1 83.69 166 LYS B O 1
ATOM 2798 N N . PRO B 1 167 ? 14.758 -14.555 5.133 1 82.19 167 PRO B N 1
ATOM 2799 C CA . PRO B 1 167 ? 15.508 -13.531 4.402 1 82.19 167 PRO B CA 1
ATOM 2800 C C . PRO B 1 167 ? 16.516 -12.797 5.281 1 82.19 167 PRO B C 1
ATOM 2802 O O . PRO B 1 167 ? 16.375 -12.789 6.508 1 82.19 167 PRO B O 1
ATOM 2805 N N . PRO B 1 168 ? 17.562 -12.312 4.605 1 81 168 PRO B N 1
ATOM 2806 C CA . PRO B 1 168 ? 18.5 -11.508 5.398 1 81 168 PRO B CA 1
ATOM 2807 C C . PRO B 1 168 ? 17.859 -10.242 5.957 1 81 168 PRO B C 1
ATOM 2809 O O . PRO B 1 168 ? 16.844 -9.766 5.43 1 81 168 PRO B O 1
ATOM 2812 N N . LEU B 1 169 ? 18.5 -9.781 6.984 1 84.19 169 LEU B N 1
ATOM 2813 C CA . LEU B 1 169 ? 18.047 -8.508 7.535 1 84.19 169 LEU B CA 1
ATOM 2814 C C . LEU B 1 169 ? 18.422 -7.355 6.617 1 84.19 169 LEU B C 1
ATOM 2816 O O . LEU B 1 169 ? 19.562 -7.27 6.156 1 84.19 169 LEU B O 1
ATOM 2820 N N . ILE B 1 170 ? 17.453 -6.609 6.211 1 89.19 170 ILE B N 1
ATOM 2821 C CA . ILE B 1 170 ? 17.688 -5.418 5.398 1 89.19 170 ILE B CA 1
ATOM 2822 C C . ILE B 1 170 ? 17.688 -4.18 6.289 1 89.19 170 ILE B C 1
ATOM 2824 O O . ILE B 1 170 ? 16.75 -3.936 7.035 1 89.19 170 ILE B O 1
ATOM 2828 N N . LYS B 1 171 ? 18.797 -3.469 6.199 1 92.5 171 LYS B N 1
ATOM 2829 C CA . LYS B 1 171 ? 18.891 -2.238 6.977 1 92.5 171 LYS B CA 1
ATOM 2830 C C . LYS B 1 171 ? 17.969 -1.159 6.414 1 92.5 171 LYS B C 1
ATOM 2832 O O . LYS B 1 171 ? 17.969 -0.899 5.211 1 92.5 171 LYS B O 1
ATOM 2837 N N . ARG B 1 172 ? 17.141 -0.622 7.27 1 96.25 172 ARG B N 1
ATOM 2838 C CA . ARG B 1 172 ? 16.25 0.471 6.887 1 96.25 172 ARG B CA 1
ATOM 2839 C C . ARG B 1 172 ? 16.922 1.823 7.121 1 96.25 172 ARG B C 1
ATOM 2841 O O . ARG B 1 172 ? 17.828 1.938 7.934 1 96.25 172 ARG B O 1
ATOM 2848 N N . PRO B 1 173 ? 16.5 2.861 6.355 1 96.81 173 PRO B N 1
ATOM 2849 C CA . PRO B 1 173 ? 17.031 4.199 6.617 1 96.81 173 PRO B CA 1
ATOM 2850 C C . PRO B 1 173 ? 16.75 4.68 8.039 1 96.81 173 PRO B C 1
ATOM 2852 O O . PRO B 1 173 ? 15.797 4.234 8.664 1 96.81 173 PRO B O 1
ATOM 2855 N N . LEU B 1 174 ? 17.609 5.582 8.477 1 97.62 174 LEU B N 1
ATOM 2856 C CA . LEU B 1 174 ? 17.359 6.246 9.75 1 97.62 174 LEU B CA 1
ATOM 2857 C C . LEU B 1 174 ? 16.047 7.039 9.695 1 97.62 174 LEU B C 1
ATOM 2859 O O . LEU B 1 174 ? 15.734 7.645 8.672 1 97.62 174 LEU B O 1
ATOM 2863 N N . ILE B 1 175 ? 15.414 7.07 10.852 1 98 175 ILE B N 1
ATOM 2864 C CA . ILE B 1 175 ? 14.156 7.797 10.93 1 98 175 ILE B CA 1
ATOM 2865 C C . ILE B 1 175 ? 14.383 9.266 10.594 1 98 175 ILE B C 1
ATOM 2867 O O . ILE B 1 175 ? 13.547 9.898 9.938 1 98 175 ILE B O 1
ATOM 2871 N N . SER B 1 176 ? 15.508 9.852 10.977 1 97.56 176 SER B N 1
ATOM 2872 C CA . SER B 1 176 ? 15.828 11.258 10.742 1 97.56 176 SER B CA 1
ATOM 2873 C C . SER B 1 176 ? 15.938 11.562 9.258 1 97.56 176 SER B C 1
ATOM 2875 O O . SER B 1 176 ? 15.836 12.719 8.844 1 97.56 176 SER B O 1
ATOM 2877 N N . THR B 1 177 ? 16.125 10.492 8.43 1 97.31 177 THR B N 1
ATOM 2878 C CA . THR B 1 177 ? 16.266 10.688 6.992 1 97.31 177 THR B CA 1
ATOM 2879 C C . THR B 1 177 ? 14.906 10.688 6.305 1 97.31 177 THR B C 1
ATOM 2881 O O . THR B 1 177 ? 14.75 11.258 5.223 1 97.31 177 THR B O 1
ATOM 2884 N N . ILE B 1 178 ? 13.906 10.094 6.996 1 98.38 178 ILE B N 1
ATOM 2885 C CA . ILE B 1 178 ? 12.648 9.938 6.273 1 98.38 178 ILE B CA 1
ATOM 2886 C C . ILE B 1 178 ? 11.555 10.766 6.949 1 98.38 178 ILE B C 1
ATOM 2888 O O . ILE B 1 178 ? 10.438 10.867 6.438 1 98.38 178 ILE B O 1
ATOM 2892 N N . TYR B 1 179 ? 11.812 11.289 8.086 1 98.62 179 TYR B N 1
ATOM 2893 C CA . TYR B 1 179 ? 10.844 12.055 8.859 1 98.62 179 TYR B CA 1
ATOM 2894 C C . TYR B 1 179 ? 11.391 13.438 9.211 1 98.62 179 TYR B C 1
ATOM 2896 O O . TYR B 1 179 ? 12.516 13.555 9.688 1 98.62 179 TYR B O 1
ATOM 2904 N N . ARG B 1 180 ? 10.617 14.469 8.977 1 98.5 180 ARG B N 1
ATOM 2905 C CA . ARG B 1 180 ? 11.008 15.836 9.328 1 98.5 180 ARG B CA 1
ATOM 2906 C C . ARG B 1 180 ? 9.805 16.625 9.828 1 98.5 180 ARG B C 1
ATOM 2908 O O . ARG B 1 180 ? 8.656 16.234 9.609 1 98.5 180 ARG B O 1
ATOM 2915 N N . GLU B 1 181 ? 10.047 17.719 10.555 1 97.56 181 GLU B N 1
ATOM 2916 C CA . GLU B 1 181 ? 9.023 18.625 11.062 1 97.56 181 GLU B CA 1
ATOM 2917 C C . GLU B 1 181 ? 9.18 20.016 10.469 1 97.56 181 GLU B C 1
ATOM 2919 O O . GLU B 1 181 ? 10.297 20.5 10.266 1 97.56 181 GLU B O 1
ATOM 2924 N N . ARG B 1 182 ? 8.078 20.531 10.062 1 96.75 182 ARG B N 1
ATOM 2925 C CA . ARG B 1 182 ? 8.016 21.891 9.562 1 96.75 182 ARG B CA 1
ATOM 2926 C C . ARG B 1 182 ? 6.992 22.719 10.344 1 96.75 182 ARG B C 1
ATOM 2928 O O . ARG B 1 182 ? 5.785 22.531 10.164 1 96.75 182 ARG B O 1
ATOM 2935 N N . ASP B 1 183 ? 7.402 23.625 11.172 1 91.38 183 ASP B N 1
ATOM 2936 C CA . ASP B 1 183 ? 6.512 24.422 12.008 1 91.38 183 ASP B CA 1
ATOM 2937 C C . ASP B 1 183 ? 6.293 25.812 11.406 1 91.38 183 ASP B C 1
ATOM 2939 O O . ASP B 1 183 ? 7.191 26.375 10.781 1 91.38 183 ASP B O 1
#

Sequence (366 aa):
MEIAQAIKKRRTIHIFSNKSVPREVIEKSIVAANQAPCHRRTFPWRFTNIGMKKRELLYQLQLTLKFGEKPIDDSNLKKIRDKFLNPSHLLIATQVCTDNQVQKLEDYAACACAIQNLSLSLVADDVGCKWSTGKITTDPNTYQIAEINPSEEEIVGFIWIGYGTKPPLIKRPLISTIYRERDMEIAQAIKKRRTIHIFSNKSVPREVIEKSIVAANQAPCHRRTFPWRFTNIGMKKRELLYQLQLTLKFGEKPIDDSNLKKIRDKFLNPSHLLIATQVCTDNQVQKLEDYAACACAIQNLSLSLVADDVGCKWSTGKITTDPNTYQIAEINPSEEEIVGFIWIGYGTKPPLIKRPLISTIYRERD

Foldseek 3Di:
DDLVCLVQQADAFQAFAQDADDPVLQVQLLVQLQPFDAPVPPSFKDKFKDDQVLLVVLLVVVCCVVANPHDDDPVRNVSSCSRSHRFNIKIWMKGFDDPDPVNVVRSLVSSVRSVVSSQSSCVVVPKHKHWDDDDSQQDPVNCVSSVHDCNTIHTSTMIGIHHHDRDDDDDDDDPVVVDDDDD/DDLVCLVQQADAFQAFAQDADDPVLQVQLLVQLQPFDAPVPPSFKDKFKDDQVLLVVLLVVVCCVVANPHDDDPVRNVSSCSRSHRFNIKIWMKGFDDPDPVNVVRSLVSSVRSVVSSQSSCVVVPKHKHWDDDDSQQDPVNCVSSVHDCNTIHTSTMIGIHHHDRDDDDDDDDPVVVDDDDD

Radius of gyration: 21.28 Å; Cα contacts (8 Å, |Δi|>4): 686; chains: 2; bounding box: 44×62×50 Å

Solvent-accessible surface area (backbone atoms only — not comparable to full-atom values): 19400 Å² total; per-residue (Å²): 89,40,37,72,56,29,49,70,64,48,58,66,33,84,50,49,37,71,52,75,64,61,67,66,58,54,52,51,12,51,56,41,19,61,45,37,68,50,79,90,68,67,71,38,49,34,36,36,35,48,26,69,67,43,34,51,54,51,42,54,48,47,47,41,75,74,42,57,88,53,86,74,57,69,68,59,50,50,52,53,46,44,65,53,63,18,30,47,40,38,30,42,32,26,33,55,60,64,91,47,66,68,57,42,53,51,43,47,32,23,38,29,22,14,52,44,35,21,47,40,45,28,35,57,72,71,30,38,34,27,83,42,72,60,69,66,60,69,35,70,65,47,31,59,70,65,70,48,57,73,87,50,35,42,65,72,28,38,36,36,28,21,40,54,54,82,58,78,88,74,88,62,79,57,64,77,78,33,43,49,78,42,102,87,40,38,74,56,30,50,70,64,48,57,67,34,85,50,50,37,70,50,76,64,60,66,67,56,54,53,53,13,51,57,41,20,64,43,37,68,50,80,91,67,68,70,40,48,35,36,37,35,49,25,70,68,44,35,51,52,50,42,52,49,48,48,41,74,74,44,56,88,53,86,74,56,69,67,58,50,50,52,53,46,44,65,54,63,19,30,46,40,37,30,42,32,27,34,54,60,64,89,45,66,69,57,43,54,51,42,49,31,23,37,28,24,12,52,44,36,22,49,40,46,29,35,55,73,72,29,37,37,28,82,42,72,60,68,66,59,70,35,70,66,46,32,59,71,65,69,47,57,73,87,50,34,40,67,71,27,40,37,36,28,21,40,52,53,82,57,77,89,75,87,62,81,58,64,78,78,32,43,49,79,43,103

Nearest PDB structures (foldseek):
  3bm1-assembly1_A  TM=7.992E-01  e=1.469E-12  Escherichia coli K-12
  7tmg-assembly1_B  TM=8.047E-01  e=2.239E-12  Klebsiella pneumoniae subsp. pneumoniae HS11286
  3bm1-assembly1_B  TM=8.052E-01  e=3.212E-12  Escherichia coli K-12
  7tmf-assembly1_A  TM=7.897E-01  e=7.454E-12  Klebsiella pneumoniae subsp. pneumoniae HS11286
  8dil-assembly1_A  TM=8.122E-01  e=1.206E-11  Salmonella enterica subsp. enterica serovar Typhimurium str. SL1344

Secondary structure (DSSP, 8-state):
-BHHHHHHH--B--SB-SPPPPHHHHHHHHHHHTTS--GGG---EEEEEE-HHHHHHHHHHHHHHHHTTS---HHHHHHHHHHHHSSSEEEEEEEE--S-HHHHHHHHHHHHHHHHHHHHHHHHTT-EEEEE-SGGGT-HHHHHHHT--TTTEEEEEEEEEE-BPPPPPPPPPPHHHHEEEE-/-BHHHHHHH--B--SB-SPPPPHHHHHHHHHHHTTS--GGG---EEEEEE-HHHHHHHHHHHHHHHHTTS---HHHHHHHHHHHHSSSEEEEEEEE--S-HHHHHHHHHHHHHHHHHHHHHHHHTT-EEEEE-SGGGT-HHHHHHHT--TTTEEEEEEEEEE-BPPPPPPPPPPHHHHEEEE-

InterPro domains:
  IPR000415 Nitroreductase-like [G3DSA:3.40.109.10] (1-174)
  IPR000415 Nitroreductase-like [SSF55469] (1-170)
  IPR026021 Putative NAD(P)H nitroreductase YdjA-like [cd02135] (4-163)
  IPR029479 Nitroreductase [PF00881] (7-163)
  IPR052530 NAD(P)H nitroreductase [PTHR43821] (5-166)

pLDDT: mean 96.82, std 2.96, range [81.0, 98.94]

Organism: Prochlorococcus marinus (strain NATL2A) (NCBI:txid59920)